Protein AF-A0A166QH39-F1 (afdb_monomer_lite)

Radius of gyration: 29.34 Å; chains: 1; bounding box: 67×54×63 Å

pLDDT: mean 78.43, std 15.77, range [35.22, 94.88]

Sequence (196 aa):
NTEDMYAAPDSFICRDHAKLHIANFSSSNITIRPGQILGTARNPRAWLDRKERYTEEEQQRMEAQAAMIRKIADIRDPKTLTVQSEAKEVFGDTPSWFLEEDALAEPPVEGGPKAAEVEEDYVDSANILKELDINPELPPEKRKQIEQAILKNQLAFGLDGRLGHLDARVQIPMKPGAKEVSLPPFPTSPAKREVM

Organism: NCBI:txid1759441

Foldseek 3Di:
DVQFDKAWDDDDADPVRNDTDMDGPHPDDDDDDPPDDRDDDDDCVVPPDDPVVDDPVVVVVVVVVVVVVVVVVVCVPVVHDPPPPPPPPDPDPDDPVVPPDPPPDDDPDPDDDPPPDDPPPAAALVCVVVPDDDDPPDDPVVVVVVVVVCNVVVVVDCYPVDDDDDPDDDDDDDDPPDDDDDDDDDDDDPVRVVVD

Secondary structure (DSSP, 8-state):
--S--EE--S---BTTB-----EE-SSS---PPTT--------HHHHS--GGGS-HHHHHHHHHHHHHHHHHHHHT-TTT--------S--SS--GGG----TTPPPPP-PPPTT-PPPP----GGGHHHHS---TTS-HHHHHHHHHHHHHTGGGS--TTPPP----PPP-PPPTT------PPPP--HHHHHH-

Structure (mmCIF, N/CA/C/O backbone):
data_AF-A0A166QH39-F1
#
_entry.id   AF-A0A166QH39-F1
#
loop_
_atom_site.group_PDB
_atom_site.id
_atom_site.type_symbol
_atom_site.label_atom_id
_atom_site.label_alt_id
_atom_site.label_comp_id
_atom_site.label_asym_id
_atom_site.label_entity_id
_atom_site.label_seq_id
_atom_site.pdbx_PDB_ins_code
_atom_site.Cartn_x
_atom_site.Cartn_y
_atom_site.Cartn_z
_atom_site.occupancy
_atom_site.B_iso_or_equiv
_atom_site.auth_seq_id
_atom_site.auth_comp_id
_atom_site.auth_asym_id
_atom_site.auth_atom_id
_atom_site.pdbx_PDB_model_num
ATOM 1 N N . ASN A 1 1 ? 2.347 30.820 10.602 1.00 49.62 1 ASN A N 1
ATOM 2 C CA . ASN A 1 1 ? 1.807 29.515 11.023 1.00 49.62 1 ASN A CA 1
ATOM 3 C C . ASN A 1 1 ? 2.414 28.435 10.166 1.00 49.62 1 ASN A C 1
ATOM 5 O O . ASN A 1 1 ? 1.990 28.267 9.035 1.00 49.62 1 ASN A O 1
ATOM 9 N N . THR A 1 2 ? 3.447 27.778 10.675 1.00 55.25 2 THR A N 1
ATOM 10 C CA . THR A 1 2 ? 4.141 26.664 10.011 1.00 55.25 2 THR A CA 1
ATOM 11 C C . THR A 1 2 ? 3.537 25.301 10.359 1.00 55.25 2 THR A C 1
ATOM 13 O O . THR A 1 2 ? 3.952 24.308 9.781 1.00 55.25 2 THR A O 1
ATOM 16 N N . GLU A 1 3 ? 2.556 25.250 11.268 1.00 57.69 3 GLU A N 1
ATOM 17 C CA . GLU A 1 3 ? 2.011 23.987 11.793 1.00 57.69 3 GLU A CA 1
ATOM 18 C C . GLU A 1 3 ? 0.666 23.566 11.178 1.00 57.69 3 GLU A C 1
ATOM 20 O O . GLU A 1 3 ? 0.342 22.384 11.168 1.00 57.69 3 GLU A O 1
ATOM 25 N N . ASP A 1 4 ? -0.078 24.492 10.564 1.00 62.59 4 ASP A N 1
ATOM 26 C CA . ASP A 1 4 ? -1.326 24.198 9.843 1.00 62.59 4 ASP A CA 1
ATOM 27 C C . ASP A 1 4 ? -1.057 24.078 8.339 1.00 62.59 4 ASP A C 1
ATOM 29 O O . ASP A 1 4 ? -1.494 24.907 7.534 1.00 62.59 4 ASP A O 1
ATOM 33 N N . MET A 1 5 ? -0.267 23.078 7.949 1.00 80.31 5 MET A N 1
ATOM 34 C CA . MET A 1 5 ? 0.092 22.878 6.548 1.00 80.31 5 MET A CA 1
ATOM 35 C C . MET A 1 5 ? -0.859 21.877 5.892 1.00 80.31 5 MET A C 1
ATOM 37 O O . MET A 1 5 ? -0.838 20.686 6.175 1.00 80.31 5 MET A O 1
ATOM 41 N N . TYR A 1 6 ? -1.679 22.354 4.965 1.00 84.19 6 TYR A N 1
ATOM 42 C CA . TYR A 1 6 ? -2.414 21.506 4.032 1.00 84.19 6 TYR A CA 1
ATOM 43 C C . TYR A 1 6 ? -2.237 22.055 2.627 1.00 84.19 6 TYR A C 1
ATOM 45 O O . TYR A 1 6 ? -2.145 23.267 2.425 1.00 84.19 6 TYR A O 1
ATOM 53 N N . ALA A 1 7 ? -2.181 21.162 1.647 1.00 84.25 7 ALA A N 1
ATOM 54 C CA . ALA A 1 7 ? -2.065 21.558 0.254 1.00 84.25 7 ALA A CA 1
ATOM 55 C C . ALA A 1 7 ? -2.893 20.641 -0.637 1.00 84.25 7 ALA A C 1
ATOM 57 O O . ALA A 1 7 ? -3.090 19.457 -0.355 1.00 84.25 7 ALA A O 1
ATOM 58 N N . ALA A 1 8 ? -3.376 21.206 -1.736 1.00 85.50 8 ALA A N 1
ATOM 59 C CA . ALA A 1 8 ? -3.922 20.417 -2.821 1.00 85.50 8 ALA A CA 1
ATOM 60 C C . ALA A 1 8 ? -2.778 20.030 -3.773 1.00 85.50 8 ALA A C 1
ATOM 62 O O . ALA A 1 8 ? -2.014 20.915 -4.169 1.00 85.50 8 ALA A O 1
ATOM 63 N N . PRO A 1 9 ? -2.637 18.748 -4.150 1.00 83.00 9 PRO A N 1
ATOM 64 C CA . PRO A 1 9 ? -1.730 18.363 -5.220 1.00 83.00 9 PRO A CA 1
ATOM 65 C C . PRO A 1 9 ? -2.234 18.900 -6.567 1.00 83.00 9 PRO A C 1
ATOM 67 O O . PRO A 1 9 ? -3.429 19.177 -6.732 1.00 83.00 9 PRO A O 1
ATOM 70 N N . ASP A 1 10 ? -1.339 18.981 -7.552 1.00 85.19 10 ASP A N 1
ATOM 71 C CA . ASP A 1 10 ? -1.700 19.350 -8.922 1.00 85.19 10 ASP A CA 1
ATOM 72 C C . ASP A 1 10 ? -2.784 18.404 -9.456 1.00 85.19 10 ASP A C 1
ATOM 74 O O . ASP A 1 10 ? -2.572 17.204 -9.636 1.00 85.19 10 ASP A O 1
ATOM 78 N N . SER A 1 11 ? -3.979 18.955 -9.671 1.00 85.31 11 SER A N 1
ATOM 79 C CA . SER A 1 11 ? -5.189 18.190 -9.973 1.00 85.31 11 SER A CA 1
ATOM 80 C C . SER A 1 11 ? -5.886 18.738 -11.214 1.00 85.31 11 SER A C 1
ATOM 82 O O . SER A 1 11 ? -6.087 19.947 -11.353 1.00 85.31 11 SER A O 1
ATOM 84 N N . PHE A 1 12 ? -6.327 17.844 -12.101 1.00 86.38 12 PHE A N 1
ATOM 85 C CA . PHE A 1 12 ? -7.214 18.206 -13.205 1.00 86.38 12 PHE A CA 1
ATOM 86 C C . PHE A 1 12 ? -8.665 18.177 -12.736 1.00 86.38 12 PHE A C 1
ATOM 88 O O . PHE A 1 12 ? -9.208 17.120 -12.427 1.00 86.38 12 PHE A O 1
ATOM 95 N N . ILE A 1 13 ? -9.306 19.342 -12.728 1.00 86.12 13 ILE A N 1
ATOM 96 C CA . ILE A 1 13 ? -10.723 19.474 -12.391 1.00 86.12 13 ILE A CA 1
ATOM 97 C C . ILE A 1 13 ? -11.511 19.613 -13.692 1.00 86.12 13 ILE A C 1
ATOM 99 O O . ILE A 1 13 ? -11.229 20.488 -14.514 1.00 86.12 13 ILE A O 1
ATOM 103 N N . CYS A 1 14 ? -12.511 18.757 -13.884 1.00 85.69 14 CYS A N 1
ATOM 104 C CA . CYS A 1 14 ? -13.433 18.834 -15.014 1.00 85.69 14 CYS A CA 1
ATOM 105 C C . CYS A 1 14 ? -14.880 18.899 -14.518 1.00 85.69 14 CYS A C 1
ATOM 107 O O . CYS A 1 14 ? -15.154 18.629 -13.351 1.00 85.69 14 CYS A O 1
ATOM 109 N N . ARG A 1 15 ? -15.816 19.267 -15.401 1.00 86.50 15 ARG A N 1
ATOM 110 C CA . ARG A 1 15 ? -17.234 19.427 -15.037 1.00 86.50 15 ARG A CA 1
ATOM 111 C C . ARG A 1 15 ? -17.836 18.148 -14.449 1.00 86.50 15 ARG A C 1
ATOM 113 O O . ARG A 1 15 ? -18.618 18.233 -13.510 1.00 86.50 15 ARG A O 1
ATOM 120 N N . ASP A 1 16 ? -17.424 16.996 -14.966 1.00 89.56 16 ASP A N 1
ATOM 121 C CA . ASP A 1 16 ? -17.927 15.689 -14.536 1.00 89.56 16 ASP A CA 1
ATOM 122 C C . ASP A 1 16 ? -17.251 15.200 -13.241 1.00 89.56 16 ASP A C 1
ATOM 124 O O . ASP A 1 16 ? -17.810 14.385 -12.512 1.00 89.56 16 ASP A O 1
ATOM 128 N N . HIS A 1 17 ? -16.073 15.745 -12.909 1.00 82.94 17 HIS A N 1
ATOM 129 C CA . HIS A 1 17 ? -15.298 15.418 -11.709 1.00 82.94 17 HIS A CA 1
ATOM 130 C C . HIS A 1 17 ? -14.829 16.698 -11.006 1.00 82.94 17 HIS A C 1
ATOM 132 O O . HIS A 1 17 ? -13.639 17.012 -10.946 1.00 82.94 17 HIS A O 1
ATOM 138 N N . ALA A 1 18 ? -15.789 17.450 -10.464 1.00 85.38 18 ALA A N 1
ATOM 139 C CA . ALA A 1 18 ? -15.558 18.701 -9.741 1.00 85.38 18 ALA A CA 1
ATOM 140 C C . ALA A 1 18 ? -15.134 18.468 -8.276 1.00 85.38 18 ALA A C 1
ATOM 142 O O . ALA A 1 18 ? -15.706 19.043 -7.350 1.00 85.38 18 ALA A O 1
ATOM 143 N N . LYS A 1 19 ? -14.164 17.576 -8.052 1.00 87.25 19 LYS A N 1
ATOM 144 C CA . LYS A 1 19 ? -13.623 17.262 -6.722 1.00 87.25 19 LYS A CA 1
ATOM 145 C C . LYS A 1 19 ? -12.155 17.673 -6.664 1.00 87.25 19 LYS A C 1
ATOM 147 O O . LYS A 1 19 ? -11.410 17.417 -7.603 1.00 87.25 19 LYS A O 1
ATOM 152 N N . LEU A 1 20 ? -11.753 18.297 -5.560 1.00 86.62 20 LEU A N 1
ATOM 153 C CA . LEU A 1 20 ? -10.365 18.655 -5.280 1.00 86.62 20 LEU A CA 1
ATOM 154 C C . LEU A 1 20 ? -9.884 17.836 -4.086 1.00 86.62 20 LEU A C 1
ATOM 156 O O . LEU A 1 20 ? -10.502 17.869 -3.023 1.00 86.62 20 LEU A O 1
ATOM 160 N N . HIS A 1 21 ? -8.796 17.100 -4.276 1.00 87.75 21 HIS A N 1
ATOM 161 C CA . HIS A 1 21 ? -8.140 16.387 -3.189 1.00 87.75 21 HIS A CA 1
ATOM 162 C C . HIS A 1 21 ? -7.295 17.364 -2.380 1.00 87.75 21 HIS A C 1
ATOM 164 O O . HIS A 1 21 ? -6.659 18.254 -2.939 1.00 87.75 21 HIS A O 1
ATOM 170 N N . ILE A 1 22 ? -7.302 17.204 -1.061 1.00 88.38 22 ILE A N 1
ATOM 171 C CA . ILE A 1 22 ? -6.542 18.050 -0.146 1.00 88.38 22 ILE A CA 1
ATOM 172 C C . ILE A 1 22 ? -5.812 17.119 0.803 1.00 88.38 22 ILE A C 1
ATOM 174 O O . ILE A 1 22 ? -6.439 16.307 1.484 1.00 88.38 22 ILE A O 1
ATOM 178 N N . ALA A 1 23 ? -4.490 17.221 0.805 1.00 88.19 23 ALA A N 1
ATOM 179 C CA . ALA A 1 23 ? -3.647 16.518 1.748 1.00 88.19 23 ALA A CA 1
ATOM 180 C C . ALA A 1 23 ? -3.484 17.393 2.989 1.00 88.19 23 ALA A C 1
ATOM 182 O O . ALA A 1 23 ? -3.060 18.548 2.895 1.00 88.19 23 ALA A O 1
ATOM 183 N N . ASN A 1 24 ? -3.852 16.838 4.140 1.00 88.81 24 ASN A N 1
ATOM 184 C CA . ASN A 1 24 ? -3.553 17.435 5.428 1.00 88.81 24 ASN A CA 1
ATOM 185 C C . ASN A 1 24 ? -2.172 16.949 5.881 1.00 88.81 24 ASN A C 1
ATOM 187 O O . ASN A 1 24 ? -1.994 15.747 6.070 1.00 88.81 24 ASN A O 1
ATOM 191 N N . PHE A 1 25 ? -1.214 17.863 6.020 1.00 86.12 25 PHE A N 1
ATOM 192 C CA . PHE A 1 25 ? 0.131 17.568 6.521 1.00 86.12 25 PHE A CA 1
ATOM 193 C C . PHE A 1 25 ? 0.315 18.001 7.980 1.00 86.12 25 PHE A C 1
ATOM 195 O O . PHE A 1 25 ? 1.410 17.837 8.515 1.00 86.12 25 PHE A O 1
ATOM 202 N N . SER A 1 26 ? -0.714 18.559 8.625 1.00 84.56 26 SER A N 1
ATOM 203 C CA . SER A 1 26 ? -0.651 18.867 10.049 1.00 84.56 26 SER A CA 1
ATOM 204 C C . SER A 1 26 ? -0.927 17.627 10.900 1.00 84.56 26 SER A C 1
ATOM 206 O O . SER A 1 26 ? -1.515 16.637 10.458 1.00 84.56 26 SER A O 1
ATOM 208 N N . SER A 1 27 ? -0.524 17.704 12.166 1.00 82.94 27 SER A N 1
ATOM 209 C CA . SER A 1 27 ? -0.847 16.722 13.206 1.00 82.94 27 SER A CA 1
ATOM 210 C C . SER A 1 27 ? -2.279 16.861 13.747 1.00 82.94 27 SER A C 1
ATOM 212 O O . SER A 1 27 ? -2.702 16.071 14.589 1.00 82.94 27 SER A O 1
ATOM 214 N N . SER A 1 28 ? -3.033 17.863 13.286 1.00 84.25 28 SER A N 1
ATOM 215 C CA . SER A 1 28 ? -4.343 18.257 13.805 1.00 84.25 28 SER A CA 1
ATOM 216 C C . SER A 1 28 ? -5.433 18.177 12.729 1.00 84.25 28 SER A C 1
ATOM 218 O O . SER A 1 28 ? -5.171 18.173 11.528 1.00 84.25 28 SER A O 1
ATOM 220 N N . ASN A 1 29 ? -6.702 18.122 13.141 1.00 84.81 29 ASN A N 1
ATOM 221 C CA . ASN A 1 29 ? -7.815 18.156 12.191 1.00 84.81 29 ASN A CA 1
ATOM 222 C C . ASN A 1 29 ? -8.008 19.570 11.630 1.00 84.81 29 ASN A C 1
ATOM 224 O O . ASN A 1 29 ? -8.247 20.516 12.382 1.00 84.81 29 ASN A O 1
ATOM 228 N N . ILE A 1 30 ? -7.999 19.702 10.303 1.00 84.38 30 ILE A N 1
ATOM 229 C CA . ILE A 1 30 ? -8.199 20.984 9.620 1.00 84.38 30 ILE A CA 1
ATOM 230 C C . ILE A 1 30 ? -9.638 21.105 9.123 1.00 84.38 30 ILE A C 1
ATOM 232 O O . ILE A 1 30 ? -10.152 20.239 8.418 1.00 84.38 30 ILE A O 1
ATOM 236 N N . THR A 1 31 ? -10.291 22.216 9.472 1.00 87.69 31 THR A N 1
ATOM 237 C CA . THR A 1 31 ? -11.650 22.536 9.013 1.00 87.69 31 THR A CA 1
ATOM 238 C C . THR A 1 31 ? -11.601 23.588 7.913 1.00 87.69 31 THR A C 1
ATOM 240 O O . THR A 1 31 ? -11.250 24.740 8.166 1.00 87.69 31 THR A O 1
ATOM 243 N N . ILE A 1 32 ? -12.006 23.209 6.701 1.00 86.88 32 ILE A N 1
ATOM 244 C CA . ILE A 1 32 ? -12.085 24.118 5.552 1.00 86.88 32 ILE A CA 1
ATOM 245 C C . ILE A 1 32 ? -13.466 24.763 5.512 1.00 86.88 32 ILE A C 1
ATOM 247 O O . ILE A 1 32 ? -14.487 24.072 5.487 1.00 86.88 32 ILE A O 1
ATOM 251 N N . ARG A 1 33 ? -13.509 26.096 5.496 1.00 90.00 33 ARG A N 1
ATOM 252 C CA . ARG A 1 33 ? -14.770 26.848 5.505 1.00 90.00 33 ARG A CA 1
ATOM 253 C C . ARG A 1 33 ? -15.283 27.118 4.085 1.00 90.00 33 ARG A C 1
ATOM 255 O O . ARG A 1 33 ? -14.479 27.335 3.176 1.00 90.00 33 ARG A O 1
ATOM 262 N N . PRO A 1 34 ? -16.612 27.183 3.875 1.00 90.44 34 PRO A N 1
ATOM 263 C CA . PRO A 1 34 ? -17.173 27.658 2.613 1.00 90.44 34 PRO A CA 1
ATOM 264 C C . PRO A 1 34 ? -16.632 29.048 2.249 1.00 90.44 34 PRO A C 1
ATOM 266 O O . PRO A 1 34 ? -16.618 29.949 3.084 1.00 90.44 34 PRO A O 1
ATOM 269 N N . GLY A 1 35 ? -16.178 29.214 1.004 1.00 88.25 35 GLY A N 1
ATOM 270 C CA . GLY A 1 35 ? -15.588 30.465 0.504 1.00 88.25 35 GLY A CA 1
ATOM 271 C C . GLY A 1 35 ? -14.085 30.625 0.759 1.00 88.25 35 GLY A C 1
ATOM 272 O O . GLY A 1 35 ? -13.491 31.588 0.279 1.00 88.25 35 GLY A O 1
ATOM 273 N N . GLN A 1 36 ? -13.448 29.689 1.467 1.00 86.62 36 GLN A N 1
ATOM 274 C CA . GLN A 1 36 ? -12.002 29.697 1.661 1.00 86.62 36 GLN A CA 1
ATOM 275 C C . GLN A 1 36 ? -11.271 29.388 0.348 1.00 86.62 36 GLN A C 1
ATOM 277 O O . GLN A 1 36 ? -11.555 28.397 -0.325 1.00 86.62 36 GLN A O 1
ATOM 282 N N . ILE A 1 37 ? -10.310 30.239 -0.010 1.00 86.44 37 ILE A N 1
ATOM 283 C CA . ILE A 1 37 ? -9.484 30.053 -1.205 1.00 86.44 37 ILE A CA 1
ATOM 284 C C . ILE A 1 37 ? -8.421 28.996 -0.894 1.00 86.44 37 ILE A C 1
ATOM 286 O O . ILE A 1 37 ? -7.598 29.185 -0.004 1.00 86.44 37 ILE A O 1
ATOM 290 N N . LEU A 1 38 ? -8.452 27.884 -1.630 1.00 85.31 38 LEU A N 1
ATOM 291 C CA . LEU A 1 38 ? -7.531 26.752 -1.453 1.00 85.31 38 LEU A CA 1
ATOM 292 C C . LEU A 1 38 ? -6.350 26.766 -2.427 1.00 85.31 38 LEU A C 1
ATOM 294 O O . LEU A 1 38 ? -5.370 26.060 -2.225 1.00 85.31 38 LEU A O 1
ATOM 298 N N . GLY A 1 39 ? -6.444 27.550 -3.499 1.00 83.44 39 GLY A N 1
ATOM 299 C CA . GLY A 1 39 ? -5.425 27.616 -4.534 1.00 83.44 39 GLY A CA 1
ATOM 300 C C . GLY A 1 39 ? -5.902 28.386 -5.757 1.00 83.44 39 GLY A C 1
ATOM 301 O O . GLY A 1 39 ? -7.010 28.927 -5.784 1.00 83.44 39 GLY A O 1
ATOM 302 N N . THR A 1 40 ? -5.054 28.423 -6.783 1.00 86.75 40 THR A N 1
ATOM 303 C CA . THR A 1 40 ? -5.362 29.061 -8.067 1.00 86.75 40 THR A CA 1
ATOM 304 C C . THR A 1 40 ? -5.437 28.006 -9.162 1.00 86.75 40 THR A C 1
ATOM 306 O O . THR A 1 40 ? -4.497 27.247 -9.376 1.00 86.75 40 THR A O 1
ATOM 309 N N . ALA A 1 41 ? -6.567 27.946 -9.865 1.00 86.00 41 ALA A N 1
ATOM 310 C CA . ALA A 1 41 ? -6.711 27.079 -11.026 1.00 86.00 41 ALA A CA 1
ATOM 311 C C . ALA A 1 41 ? -6.176 27.788 -12.276 1.00 86.00 41 ALA A C 1
ATOM 313 O O . ALA A 1 41 ? -6.416 28.980 -12.480 1.00 86.00 41 ALA A O 1
ATOM 314 N N . ARG A 1 42 ? -5.480 27.046 -13.140 1.00 88.12 42 ARG A N 1
ATOM 315 C CA . ARG A 1 42 ? -5.012 27.539 -14.442 1.00 88.12 42 ARG A CA 1
ATOM 316 C C . ARG A 1 42 ? -5.676 26.755 -15.558 1.00 88.12 42 ARG A C 1
ATOM 318 O O . ARG A 1 42 ? -5.972 25.574 -15.407 1.00 88.12 42 ARG A O 1
ATOM 325 N N . ASN A 1 43 ? -5.895 27.406 -16.698 1.00 86.31 43 ASN A N 1
ATOM 326 C CA . ASN A 1 43 ? -6.385 26.714 -17.881 1.00 86.31 43 ASN A CA 1
ATOM 327 C C . ASN A 1 43 ? -5.266 25.806 -18.422 1.00 86.31 43 ASN A C 1
ATOM 329 O O . ASN A 1 43 ? -4.277 26.332 -18.939 1.00 86.31 43 ASN A O 1
ATOM 333 N N . PRO A 1 44 ? -5.410 24.469 -18.372 1.00 84.19 44 PRO A N 1
ATOM 334 C CA . PRO A 1 44 ? -4.345 23.560 -18.785 1.00 84.19 44 PRO A CA 1
ATOM 335 C C . PRO A 1 44 ? -4.011 23.707 -20.270 1.00 84.19 44 PRO A C 1
ATOM 337 O O . PRO A 1 44 ? -2.882 23.457 -20.672 1.00 84.19 44 PRO A O 1
ATOM 340 N N . ARG A 1 45 ? -4.959 24.178 -21.094 1.00 82.19 45 ARG A N 1
ATOM 341 C CA . ARG A 1 45 ? -4.738 24.398 -22.529 1.00 82.19 45 ARG A CA 1
ATOM 342 C C . ARG A 1 45 ? -3.788 25.553 -22.827 1.00 82.19 45 ARG A C 1
ATOM 344 O O . ARG A 1 45 ? -3.172 25.537 -23.883 1.00 82.19 45 ARG A O 1
ATOM 351 N N . ALA A 1 46 ? -3.718 26.534 -21.933 1.00 84.44 46 ALA A N 1
ATOM 352 C CA . ALA A 1 46 ? -2.839 27.691 -22.062 1.00 84.44 46 ALA A CA 1
ATOM 353 C C . ALA A 1 46 ? -1.581 27.570 -21.188 1.00 84.44 46 ALA A C 1
ATOM 355 O O . ALA A 1 46 ? -0.579 28.218 -21.472 1.00 84.44 46 ALA A O 1
ATOM 356 N N . TRP A 1 47 ? -1.655 26.782 -20.111 1.00 84.06 47 TRP A N 1
ATOM 357 C CA . TRP A 1 47 ? -0.593 26.674 -19.117 1.00 84.06 47 TRP A CA 1
ATOM 358 C C . TRP A 1 47 ? 0.399 25.542 -19.390 1.00 84.06 47 TRP A C 1
ATOM 360 O O . TRP A 1 47 ? 1.590 25.744 -19.188 1.00 84.06 47 TRP A O 1
ATOM 370 N N . LEU A 1 48 ? -0.071 24.372 -19.836 1.00 85.38 48 LEU A N 1
ATOM 371 C CA . LEU A 1 48 ? 0.805 23.234 -20.115 1.00 85.38 48 LEU A CA 1
ATOM 372 C C . LEU A 1 48 ? 1.474 23.371 -21.480 1.00 85.38 48 LEU A C 1
ATOM 374 O O . LEU A 1 48 ? 0.894 23.914 -22.426 1.00 85.38 48 LEU A O 1
ATOM 378 N N . ASP A 1 49 ? 2.680 22.823 -21.571 1.00 83.44 49 ASP A N 1
ATOM 379 C CA . ASP A 1 49 ? 3.465 22.833 -22.793 1.00 83.44 49 ASP A CA 1
ATOM 380 C C . ASP A 1 49 ? 2.806 22.004 -23.897 1.00 83.44 49 ASP A C 1
ATOM 382 O O . ASP A 1 49 ? 2.218 20.941 -23.672 1.00 83.44 49 ASP A O 1
ATOM 386 N N . ARG A 1 50 ? 2.898 22.521 -25.122 1.00 81.94 50 ARG A N 1
ATOM 387 C CA . ARG A 1 50 ? 2.358 21.903 -26.331 1.00 81.94 50 ARG A CA 1
ATOM 388 C C . ARG A 1 50 ? 3.416 21.893 -27.410 1.00 81.94 50 ARG A C 1
ATOM 390 O O . ARG A 1 50 ? 4.162 22.859 -27.534 1.00 81.94 50 ARG A O 1
ATOM 397 N N . LYS A 1 51 ? 3.426 20.845 -28.232 1.00 79.81 51 LYS A N 1
ATOM 398 C CA . LYS A 1 51 ? 4.387 20.710 -29.335 1.00 79.81 51 LYS A CA 1
ATOM 399 C C . LYS A 1 51 ? 4.323 21.906 -30.281 1.00 79.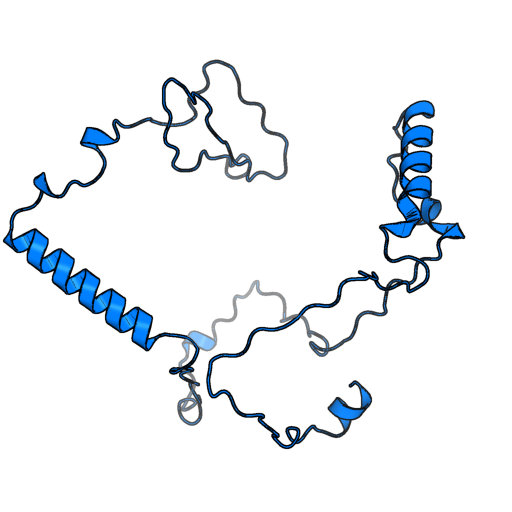81 51 LYS A C 1
ATOM 401 O O . LYS A 1 51 ? 5.357 22.439 -30.656 1.00 79.81 51 LYS A O 1
ATOM 406 N N . GLU A 1 52 ? 3.115 22.396 -30.553 1.00 83.56 52 GLU A N 1
ATOM 407 C CA . GLU A 1 52 ? 2.879 23.546 -31.438 1.00 83.56 52 GLU A CA 1
ATOM 408 C C . GLU A 1 52 ? 3.500 24.867 -30.944 1.00 83.56 52 GLU A C 1
ATOM 410 O O . GLU A 1 52 ? 3.573 25.824 -31.709 1.00 83.56 52 GLU A O 1
ATOM 415 N N . ARG A 1 53 ? 3.921 24.950 -29.674 1.00 82.88 53 ARG A N 1
ATOM 416 C CA . ARG A 1 53 ? 4.525 26.158 -29.091 1.00 82.88 53 ARG A CA 1
ATOM 417 C C . ARG A 1 53 ? 6.020 26.287 -29.393 1.00 82.88 53 ARG A C 1
ATOM 419 O O . ARG A 1 53 ? 6.574 27.364 -29.198 1.00 82.88 53 ARG A O 1
ATOM 426 N N . TYR A 1 54 ? 6.652 25.207 -29.839 1.00 85.44 54 TYR A N 1
ATOM 427 C CA . TYR A 1 54 ? 8.091 25.131 -30.055 1.00 85.44 54 TYR A CA 1
ATOM 428 C C . TYR A 1 54 ? 8.415 25.080 -31.539 1.00 85.44 54 TYR A C 1
ATOM 430 O O . TYR A 1 54 ? 7.707 24.437 -32.319 1.00 85.44 54 TYR A O 1
ATOM 438 N N . THR A 1 55 ? 9.515 25.724 -31.908 1.00 91.00 55 THR A N 1
ATOM 439 C CA . THR A 1 55 ? 10.084 25.643 -33.257 1.00 91.00 55 THR A CA 1
ATOM 440 C C . THR A 1 55 ? 10.617 24.237 -33.546 1.00 91.00 55 THR A C 1
ATOM 442 O O . THR A 1 55 ? 10.923 23.477 -32.627 1.00 91.00 55 THR A O 1
ATOM 445 N N . GLU A 1 56 ? 10.760 23.875 -34.824 1.00 88.50 56 GLU A N 1
ATOM 446 C CA . GLU A 1 56 ? 11.291 22.556 -35.209 1.00 88.50 56 GLU A CA 1
ATOM 447 C C . GLU A 1 56 ? 12.698 22.307 -34.638 1.00 88.50 56 GLU A C 1
ATOM 449 O O . GLU A 1 56 ? 13.006 21.196 -34.208 1.00 88.50 56 GLU A O 1
ATOM 454 N N . GLU A 1 57 ? 13.533 23.346 -34.544 1.00 91.19 57 GLU A N 1
ATOM 455 C CA . GLU A 1 57 ? 14.866 23.255 -33.937 1.00 91.19 57 GLU A CA 1
ATOM 456 C C . GLU A 1 57 ? 14.806 22.966 -32.430 1.00 91.19 57 GLU A C 1
ATOM 458 O O . GLU A 1 57 ? 15.561 22.138 -31.913 1.00 91.19 57 GLU A O 1
ATOM 463 N N . GLU A 1 58 ? 13.897 23.618 -31.703 1.00 88.44 58 GLU A N 1
ATOM 464 C CA . GLU A 1 58 ? 13.683 23.366 -30.275 1.00 88.44 58 GLU A CA 1
ATOM 465 C C . GLU A 1 58 ? 13.118 21.967 -30.036 1.00 88.44 58 GLU A C 1
ATOM 467 O O . GLU A 1 58 ? 13.542 21.286 -29.101 1.00 88.44 58 GLU A O 1
ATOM 472 N N . GLN A 1 59 ? 12.216 21.503 -30.904 1.00 86.88 59 GLN A N 1
ATOM 473 C CA . GLN A 1 59 ? 11.689 20.142 -30.848 1.00 86.88 59 GLN A CA 1
ATOM 474 C C . GLN A 1 59 ? 12.797 19.104 -31.036 1.00 86.88 59 GLN A C 1
ATOM 476 O O . GLN A 1 59 ? 12.909 18.187 -30.222 1.00 86.88 59 GLN A O 1
ATOM 481 N N . GLN A 1 60 ? 13.676 19.292 -32.024 1.00 90.94 60 GLN A N 1
ATOM 482 C CA . GLN A 1 60 ? 14.828 18.410 -32.237 1.00 90.94 60 GLN A CA 1
ATOM 483 C C . GLN A 1 60 ? 15.784 18.406 -31.036 1.00 90.94 60 GLN A C 1
ATOM 485 O O . GLN A 1 60 ? 16.278 17.348 -30.640 1.00 90.94 60 GLN A O 1
ATOM 490 N N . ARG A 1 61 ? 16.020 19.565 -30.403 1.00 91.00 61 ARG A N 1
ATOM 491 C CA . ARG A 1 61 ? 16.835 19.652 -29.177 1.00 91.00 61 ARG A CA 1
ATOM 492 C C . ARG A 1 61 ? 16.192 18.917 -28.003 1.00 91.00 61 ARG A C 1
ATOM 494 O O . ARG A 1 61 ? 16.883 18.163 -27.318 1.00 91.00 61 ARG A O 1
ATOM 501 N N . MET A 1 62 ? 14.888 19.098 -27.790 1.00 88.69 62 MET A N 1
ATOM 502 C CA . MET A 1 62 ? 14.143 18.395 -26.741 1.00 88.69 62 MET A CA 1
ATOM 503 C C . MET A 1 62 ? 14.166 16.881 -26.960 1.00 88.69 62 MET A C 1
ATOM 505 O O . MET A 1 62 ? 14.380 16.126 -26.012 1.00 88.69 62 MET A O 1
ATOM 509 N N . GLU A 1 63 ? 14.000 16.423 -28.201 1.00 91.56 63 GLU A N 1
ATOM 510 C CA . GLU A 1 63 ? 14.069 15.001 -28.545 1.00 91.56 63 GLU A CA 1
ATOM 511 C C . GLU A 1 63 ? 15.472 14.425 -28.343 1.00 91.56 63 GLU A C 1
ATOM 513 O O . GLU A 1 63 ? 15.608 13.354 -27.745 1.00 91.56 63 GLU A O 1
ATOM 518 N N . ALA A 1 64 ? 16.520 15.143 -28.754 1.00 92.31 64 ALA A N 1
ATOM 519 C CA . ALA A 1 64 ? 17.903 14.736 -28.526 1.00 92.31 64 ALA A CA 1
ATOM 520 C C . ALA A 1 64 ? 18.226 14.633 -27.025 1.00 92.31 64 ALA A C 1
ATOM 522 O O . ALA A 1 64 ? 18.821 13.647 -26.580 1.00 92.31 64 ALA A O 1
ATOM 523 N N . GLN A 1 65 ? 17.779 15.605 -26.225 1.00 91.81 65 GLN A N 1
ATOM 524 C CA . GLN A 1 65 ? 17.957 15.590 -24.775 1.00 91.81 65 GLN A CA 1
ATOM 525 C C . GLN A 1 65 ? 17.161 14.453 -24.120 1.00 91.81 65 GLN A C 1
ATOM 527 O O . GLN A 1 65 ? 17.698 13.723 -23.286 1.00 91.81 65 GLN A O 1
ATOM 532 N N . ALA A 1 66 ? 15.911 14.237 -24.532 1.00 92.19 66 ALA A N 1
ATOM 533 C CA . ALA A 1 66 ? 15.099 13.126 -24.046 1.00 92.19 66 ALA A CA 1
ATOM 534 C C . ALA A 1 66 ? 15.715 11.765 -24.412 1.00 92.19 66 ALA A C 1
ATOM 536 O O . ALA A 1 66 ? 15.678 10.837 -23.603 1.00 92.19 66 ALA A O 1
ATOM 537 N N . ALA A 1 67 ? 16.306 11.634 -25.602 1.00 92.00 67 ALA A N 1
ATOM 538 C CA . ALA A 1 67 ? 17.023 10.432 -26.020 1.00 92.00 67 ALA A CA 1
ATOM 539 C C . ALA A 1 67 ? 18.297 10.208 -25.188 1.00 92.00 67 ALA A C 1
ATOM 541 O O . ALA A 1 67 ? 18.586 9.074 -24.806 1.00 92.00 67 ALA A O 1
ATOM 542 N N . MET A 1 68 ? 19.030 11.274 -24.856 1.00 92.88 68 MET A N 1
ATOM 543 C CA . MET A 1 68 ? 20.182 11.205 -23.953 1.00 92.88 68 MET A CA 1
ATOM 544 C C . MET A 1 68 ? 19.770 10.762 -22.544 1.00 92.88 68 MET A C 1
ATOM 546 O O . MET A 1 68 ? 20.387 9.853 -21.995 1.00 92.88 68 MET A O 1
ATOM 550 N N . ILE A 1 69 ? 18.709 11.346 -21.975 1.00 90.12 69 ILE A N 1
ATOM 551 C CA . ILE A 1 69 ? 18.200 10.978 -20.644 1.00 90.12 69 ILE A CA 1
ATOM 552 C C . ILE A 1 69 ? 17.736 9.520 -20.623 1.00 90.12 69 ILE A C 1
ATOM 554 O O . ILE A 1 69 ? 18.069 8.805 -19.683 1.00 90.12 69 ILE A O 1
ATOM 558 N N . ARG A 1 70 ? 17.034 9.053 -21.666 1.00 88.56 70 ARG A N 1
ATOM 559 C CA . ARG A 1 70 ? 16.656 7.635 -21.793 1.00 88.56 70 ARG A CA 1
ATOM 560 C C . ARG A 1 70 ? 17.876 6.727 -21.792 1.00 88.56 70 ARG A C 1
ATOM 562 O O . ARG A 1 70 ? 17.926 5.809 -20.990 1.00 88.56 70 ARG A O 1
ATOM 569 N N . LYS A 1 71 ? 18.901 7.046 -22.589 1.00 88.81 71 LYS A N 1
ATOM 570 C CA . LYS A 1 71 ? 20.158 6.285 -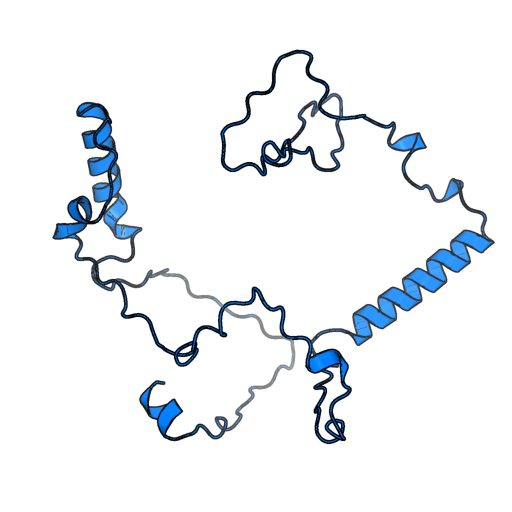22.578 1.00 88.81 71 LYS A CA 1
ATOM 571 C C . LYS A 1 71 ? 20.820 6.286 -21.200 1.00 88.81 71 LYS A C 1
ATOM 573 O O . LYS A 1 71 ? 21.305 5.250 -20.776 1.00 88.81 71 LYS A O 1
ATOM 578 N N . ILE A 1 72 ? 20.832 7.412 -20.483 1.00 85.94 72 ILE A N 1
ATOM 579 C CA . ILE A 1 72 ? 21.377 7.475 -19.117 1.00 85.94 72 ILE A CA 1
ATOM 580 C C . ILE A 1 72 ? 20.547 6.618 -18.153 1.00 85.94 72 ILE A C 1
ATOM 582 O O . ILE A 1 72 ? 21.125 5.947 -17.304 1.00 85.94 72 ILE A O 1
ATOM 586 N N . ALA A 1 73 ? 19.220 6.629 -18.272 1.00 84.06 73 ALA A N 1
ATOM 587 C CA . ALA A 1 73 ? 18.332 5.811 -17.452 1.00 84.06 73 ALA A CA 1
ATOM 588 C C . ALA A 1 73 ? 18.517 4.310 -17.731 1.00 84.06 73 ALA A C 1
ATOM 590 O O . ALA A 1 73 ? 18.620 3.541 -16.783 1.00 84.06 73 ALA A O 1
ATOM 591 N N . ASP A 1 74 ? 18.654 3.921 -19.001 1.00 81.44 74 ASP A N 1
ATOM 592 C CA . ASP A 1 74 ? 18.929 2.541 -19.418 1.00 81.44 74 ASP A CA 1
ATOM 593 C C . ASP A 1 74 ? 20.318 2.078 -18.950 1.00 81.44 74 ASP A C 1
ATOM 595 O O . ASP A 1 74 ? 20.490 0.953 -18.492 1.00 81.44 74 ASP A O 1
ATOM 599 N N . ILE A 1 75 ? 21.324 2.959 -19.004 1.00 75.94 75 ILE A N 1
ATOM 600 C CA . ILE A 1 75 ? 22.657 2.695 -18.443 1.00 75.94 75 ILE A CA 1
ATOM 601 C C . ILE A 1 75 ? 22.565 2.523 -16.916 1.00 75.94 75 ILE A C 1
ATOM 603 O O . ILE A 1 75 ? 23.227 1.655 -16.351 1.00 75.94 75 ILE A O 1
ATOM 607 N N . ARG A 1 76 ? 21.724 3.316 -16.242 1.00 63.22 76 ARG A N 1
ATOM 608 C CA . ARG A 1 76 ? 21.479 3.253 -14.791 1.00 63.22 76 ARG A CA 1
ATOM 609 C C . ARG A 1 76 ? 20.498 2.153 -14.367 1.00 63.22 76 ARG A C 1
ATOM 611 O O . ARG A 1 76 ? 20.131 2.127 -13.192 1.00 63.22 76 ARG A O 1
ATOM 618 N N . ASP A 1 77 ? 20.096 1.246 -15.261 1.00 56.75 77 ASP A N 1
ATOM 619 C CA . ASP A 1 77 ? 19.321 0.062 -14.885 1.00 56.75 77 ASP A CA 1
ATOM 620 C C . ASP A 1 77 ? 20.080 -0.684 -13.757 1.00 56.75 77 ASP A C 1
ATOM 622 O O . ASP A 1 77 ? 21.266 -1.012 -13.926 1.00 56.75 77 ASP A O 1
ATOM 626 N N . PRO A 1 78 ? 19.462 -0.929 -12.580 1.00 55.09 78 PRO A N 1
ATOM 627 C CA . PRO A 1 78 ? 20.120 -1.478 -11.385 1.00 55.09 78 PRO A CA 1
ATOM 628 C C . PRO A 1 78 ? 20.787 -2.849 -11.574 1.00 55.09 78 PRO A C 1
ATOM 630 O O . PRO A 1 78 ? 21.431 -3.349 -10.654 1.00 55.09 78 PRO A O 1
ATOM 633 N N . LYS A 1 79 ? 20.654 -3.471 -12.749 1.00 54.16 79 LYS A N 1
ATOM 634 C CA . LYS A 1 79 ? 21.310 -4.738 -13.090 1.00 54.16 79 LYS A CA 1
ATOM 635 C C . LYS A 1 79 ? 22.730 -4.598 -13.638 1.00 54.16 79 LYS A C 1
ATOM 637 O O . LYS A 1 79 ? 23.436 -5.602 -13.643 1.00 54.16 79 LYS A O 1
ATOM 642 N N . THR A 1 80 ? 23.160 -3.418 -14.093 1.00 53.09 80 THR A N 1
ATOM 643 C CA . THR A 1 80 ? 24.460 -3.270 -14.785 1.00 53.09 80 THR A CA 1
ATOM 644 C C . THR A 1 80 ? 25.443 -2.287 -14.160 1.00 53.09 80 THR A C 1
ATOM 646 O O . THR A 1 80 ? 26.634 -2.411 -14.427 1.00 53.09 80 THR A O 1
ATOM 649 N N . LEU A 1 81 ? 25.014 -1.351 -13.308 1.00 47.88 81 LEU A N 1
ATOM 650 C CA . LEU A 1 81 ? 25.913 -0.348 -12.721 1.00 47.88 81 LEU A CA 1
ATOM 651 C C . LEU A 1 81 ? 25.584 -0.057 -11.252 1.00 47.88 81 LEU A C 1
ATOM 653 O O . LEU A 1 81 ? 25.236 1.060 -10.875 1.00 47.88 81 LEU A O 1
ATOM 657 N N . THR A 1 82 ? 25.785 -1.045 -10.380 1.00 40.75 82 THR A N 1
ATOM 658 C CA . THR A 1 82 ? 26.254 -0.721 -9.029 1.00 40.75 82 THR A CA 1
ATOM 659 C C . THR A 1 82 ? 27.676 -0.188 -9.164 1.00 40.75 82 THR A C 1
ATOM 661 O O . THR A 1 82 ? 28.638 -0.955 -9.166 1.00 40.75 82 THR A O 1
ATOM 664 N N . VAL A 1 83 ? 27.822 1.131 -9.301 1.00 45.34 83 VAL A N 1
ATOM 665 C CA . VAL A 1 83 ? 29.072 1.790 -8.920 1.00 45.34 83 VAL A CA 1
ATOM 666 C C . VAL A 1 83 ? 29.183 1.594 -7.412 1.00 45.34 83 VAL A C 1
ATOM 668 O O . VAL A 1 83 ? 28.605 2.343 -6.629 1.00 45.34 83 VAL A O 1
ATOM 671 N N . GLN A 1 84 ? 29.866 0.530 -6.999 1.00 41.09 84 GLN A N 1
ATOM 672 C CA . GLN A 1 84 ? 30.456 0.494 -5.675 1.00 41.09 84 GLN A CA 1
ATOM 673 C C . GLN A 1 84 ? 31.583 1.521 -5.702 1.00 41.09 84 GLN A C 1
ATOM 675 O O . GLN A 1 84 ? 32.624 1.303 -6.317 1.00 41.09 84 GLN A O 1
ATOM 680 N N . SER A 1 85 ? 31.361 2.675 -5.083 1.00 40.56 85 SER A N 1
ATOM 681 C CA . SER A 1 85 ? 32.471 3.515 -4.662 1.00 40.56 85 SER A CA 1
ATOM 682 C C . SER A 1 85 ? 33.200 2.762 -3.548 1.00 40.56 85 SER A C 1
ATOM 684 O O . SER A 1 85 ? 32.834 2.868 -2.378 1.00 40.56 85 SER A O 1
ATOM 686 N N . GLU A 1 86 ? 34.204 1.961 -3.899 1.00 41.34 86 GLU A N 1
ATOM 687 C CA . GLU A 1 86 ? 35.225 1.576 -2.931 1.00 41.34 86 GLU A CA 1
ATOM 688 C C . GLU A 1 86 ? 36.037 2.836 -2.618 1.00 41.34 86 GLU A C 1
ATOM 690 O O . GLU A 1 86 ? 36.927 3.235 -3.368 1.00 41.34 86 GLU A O 1
ATOM 695 N N . ALA A 1 87 ? 35.705 3.505 -1.514 1.00 41.16 87 ALA A N 1
ATOM 696 C CA . ALA A 1 87 ? 36.527 4.566 -0.946 1.00 41.16 87 ALA A CA 1
ATOM 697 C C . ALA A 1 87 ? 37.777 3.939 -0.314 1.00 41.16 87 ALA A C 1
ATOM 699 O O . ALA A 1 87 ? 37.896 3.875 0.907 1.00 41.16 87 ALA A O 1
ATOM 700 N N . LYS A 1 88 ? 38.681 3.397 -1.137 1.00 44.47 88 LYS A N 1
ATOM 701 C CA . LYS A 1 88 ? 39.881 2.721 -0.634 1.00 44.47 88 LYS A CA 1
ATOM 702 C C . LYS A 1 88 ? 41.118 3.613 -0.557 1.00 44.47 88 LYS A C 1
ATOM 704 O O . LYS A 1 88 ? 42.060 3.223 0.115 1.00 44.47 88 LYS A O 1
ATOM 709 N N . GLU A 1 89 ? 41.109 4.816 -1.143 1.00 43.47 89 GLU A N 1
ATOM 710 C CA . GLU A 1 89 ? 42.309 5.679 -1.178 1.00 43.47 89 GLU A CA 1
ATOM 711 C C . GLU A 1 89 ? 42.032 7.202 -1.137 1.00 43.47 89 GLU A C 1
ATOM 713 O O . GLU A 1 89 ? 42.776 7.976 -1.727 1.00 43.47 89 GLU A O 1
ATOM 718 N N . VAL A 1 90 ? 40.975 7.679 -0.458 1.00 41.47 90 VAL A N 1
ATOM 719 C CA . VAL A 1 90 ? 40.700 9.142 -0.351 1.00 41.47 90 VAL A CA 1
ATOM 720 C C . VAL A 1 90 ? 40.853 9.704 1.070 1.00 41.47 90 VAL A C 1
ATOM 722 O O . VAL A 1 90 ? 40.859 10.916 1.247 1.00 41.47 90 VAL A O 1
ATOM 725 N N . PHE A 1 91 ? 41.096 8.873 2.087 1.00 35.22 91 PHE A N 1
ATOM 726 C CA . PHE A 1 91 ? 41.499 9.367 3.411 1.00 35.22 91 PHE A CA 1
ATOM 727 C C . PHE A 1 91 ? 43.017 9.606 3.468 1.00 35.22 91 PHE A C 1
ATOM 729 O O . PHE A 1 91 ? 43.741 8.956 4.218 1.00 35.22 91 PHE A O 1
ATOM 736 N N . GLY A 1 92 ? 43.497 10.530 2.635 1.00 50.00 92 GLY A N 1
ATOM 737 C CA . GLY A 1 92 ? 44.568 11.436 3.053 1.00 50.00 92 GLY A CA 1
ATOM 738 C C . GLY A 1 92 ? 43.962 12.546 3.918 1.00 50.00 92 GLY A C 1
ATOM 739 O O . GLY A 1 92 ? 42.754 12.768 3.829 1.00 50.00 92 GLY A O 1
ATOM 740 N N . ASP A 1 93 ? 44.786 13.173 4.765 1.00 51.56 93 ASP A N 1
ATOM 741 C CA . ASP A 1 93 ? 44.449 14.198 5.769 1.00 51.56 93 ASP A CA 1
ATOM 742 C C . ASP A 1 93 ? 43.059 14.828 5.596 1.00 51.56 93 ASP A C 1
ATOM 744 O O . ASP A 1 93 ? 42.811 15.637 4.698 1.00 51.56 93 ASP A O 1
ATOM 748 N N . THR A 1 94 ? 42.135 14.420 6.469 1.00 49.88 94 THR A N 1
ATOM 749 C CA . THR A 1 94 ? 40.756 14.912 6.512 1.00 49.88 94 THR A CA 1
ATOM 750 C C . THR A 1 94 ? 40.730 16.444 6.501 1.00 49.88 94 THR A C 1
ATOM 752 O O . THR A 1 94 ? 41.359 17.064 7.363 1.00 49.88 94 THR A O 1
ATOM 755 N N . PRO A 1 95 ? 40.006 17.082 5.564 1.00 47.97 95 PRO A N 1
ATOM 756 C CA . PRO A 1 95 ? 39.935 18.534 5.496 1.00 47.97 95 PRO A CA 1
ATOM 757 C C . PRO A 1 95 ? 39.208 19.112 6.721 1.00 47.97 95 PRO A C 1
ATOM 759 O O . PRO A 1 95 ? 38.231 18.553 7.218 1.00 47.97 95 PRO A O 1
ATOM 762 N N . SER A 1 96 ? 39.684 20.265 7.191 1.00 49.03 96 SER A N 1
ATOM 763 C CA . SER A 1 96 ? 39.325 20.916 8.462 1.00 49.03 96 SER A CA 1
ATOM 764 C C . SER A 1 96 ? 37.848 21.292 8.652 1.00 49.03 96 SER A C 1
ATOM 766 O O . SER A 1 96 ? 37.469 21.687 9.747 1.00 49.03 96 SER A O 1
ATOM 768 N N . TRP A 1 97 ? 36.997 21.153 7.634 1.00 49.94 97 TRP A N 1
ATOM 769 C CA . TRP A 1 97 ? 35.554 21.401 7.745 1.00 49.94 97 TRP A CA 1
ATOM 770 C C . TRP A 1 97 ? 34.772 20.231 8.372 1.00 49.94 97 TRP A C 1
ATOM 772 O O . TRP A 1 97 ? 33.574 20.360 8.592 1.00 49.94 97 TRP A O 1
ATOM 782 N N . PHE A 1 98 ? 35.432 19.110 8.689 1.00 42.16 98 PHE A N 1
ATOM 783 C CA . PHE A 1 98 ? 34.851 17.991 9.449 1.00 42.16 98 PHE A CA 1
ATOM 784 C C . PHE A 1 98 ? 34.929 18.168 10.982 1.00 42.16 98 PHE A C 1
ATOM 786 O O . PHE A 1 98 ? 34.470 17.295 11.709 1.00 42.16 98 PHE A O 1
ATOM 793 N N . LEU A 1 99 ? 35.544 19.255 11.473 1.00 51.28 99 LEU A N 1
ATOM 794 C CA . LEU A 1 99 ? 35.860 19.474 12.896 1.00 51.28 99 LEU A CA 1
ATOM 795 C C . LEU A 1 99 ? 34.960 20.489 13.611 1.00 51.28 99 LEU A C 1
ATOM 797 O O . LEU A 1 99 ? 35.063 20.618 14.829 1.00 51.28 99 LEU A O 1
ATOM 801 N N . GLU A 1 100 ? 34.090 21.208 12.903 1.00 51.91 100 GLU A N 1
ATOM 802 C CA . GLU A 1 100 ? 33.075 22.028 13.570 1.00 51.91 100 GLU A CA 1
ATOM 803 C C . GLU A 1 100 ? 31.894 21.127 13.946 1.00 51.91 100 GLU A C 1
ATOM 805 O O . GLU A 1 100 ? 30.861 21.099 13.280 1.00 51.91 100 GLU A O 1
ATOM 810 N N . GLU A 1 101 ? 32.092 20.329 14.999 1.00 52.84 101 GLU A N 1
ATOM 811 C CA . GLU A 1 101 ? 30.989 19.713 15.732 1.00 52.84 101 GLU A CA 1
ATOM 812 C C . GLU A 1 101 ? 30.066 20.840 16.218 1.00 52.84 101 GLU A C 1
ATOM 814 O O . GLU A 1 101 ? 30.502 21.774 16.895 1.00 52.84 101 GLU A O 1
ATOM 819 N N . ASP A 1 102 ? 28.794 20.782 15.821 1.00 55.22 102 ASP A N 1
ATOM 820 C CA . ASP A 1 102 ? 27.758 21.682 16.316 1.00 55.22 102 ASP A CA 1
ATOM 821 C C . ASP A 1 102 ? 27.750 21.614 17.850 1.00 55.22 102 ASP A C 1
ATOM 823 O O . ASP A 1 102 ? 27.525 20.556 18.433 1.00 55.22 102 ASP A O 1
ATOM 827 N N . ALA A 1 103 ? 28.020 22.740 18.516 1.00 60.16 103 ALA A N 1
ATOM 828 C CA . ALA A 1 103 ? 28.139 22.815 19.973 1.00 60.16 103 ALA A CA 1
ATOM 829 C C . ALA A 1 103 ? 26.831 22.465 20.715 1.00 60.16 103 ALA A C 1
ATOM 831 O O . ALA A 1 103 ? 26.839 22.337 21.941 1.00 60.16 103 ALA A O 1
ATOM 832 N N . LEU A 1 104 ? 25.713 22.339 19.989 1.00 61.84 104 LEU A N 1
ATOM 833 C CA . LEU A 1 104 ? 24.418 21.882 20.496 1.00 61.84 104 LEU A CA 1
ATOM 834 C C . LEU A 1 104 ? 24.088 20.431 20.115 1.00 61.84 104 LEU A C 1
ATOM 836 O O . LEU A 1 104 ? 23.013 19.951 20.477 1.00 61.84 104 LEU A O 1
ATOM 840 N N . ALA A 1 105 ? 24.967 19.729 19.397 1.00 61.12 105 ALA A N 1
ATOM 841 C CA . ALA A 1 105 ? 24.752 18.331 19.065 1.00 61.12 105 ALA A CA 1
ATOM 842 C C . ALA A 1 105 ? 24.841 17.469 20.329 1.00 61.12 105 ALA A C 1
ATOM 844 O O . ALA A 1 105 ? 25.834 17.479 21.058 1.00 61.12 105 ALA A O 1
ATOM 845 N N . GLU A 1 106 ? 23.791 16.692 20.580 1.00 61.59 106 GLU A N 1
ATOM 846 C CA . GLU A 1 106 ? 23.872 15.593 21.532 1.00 61.59 106 GLU A CA 1
ATOM 847 C C . GLU A 1 106 ? 24.921 14.582 21.039 1.00 61.59 106 GLU A C 1
ATOM 849 O O . GLU A 1 106 ? 25.053 14.375 19.825 1.00 61.59 106 GLU A O 1
ATOM 854 N N . PRO A 1 107 ? 25.684 13.947 21.950 1.00 64.12 107 PRO A N 1
ATOM 855 C CA . PRO A 1 107 ? 26.629 12.912 21.559 1.00 64.12 107 PRO A CA 1
ATOM 856 C C . PRO A 1 107 ? 25.890 11.833 20.754 1.00 64.12 107 PRO A C 1
ATOM 858 O O . PRO A 1 107 ? 24.756 11.492 21.106 1.00 64.12 107 PRO A O 1
ATOM 861 N N . PRO A 1 108 ? 26.498 11.292 19.681 1.00 60.09 108 PRO A N 1
ATOM 862 C CA . PRO A 1 108 ? 25.861 10.266 18.873 1.00 60.09 108 PRO A CA 1
ATOM 863 C C . PRO A 1 108 ? 25.407 9.129 19.784 1.00 60.09 108 PRO A C 1
ATOM 865 O O . PRO A 1 108 ? 26.223 8.514 20.471 1.00 60.09 108 PRO A O 1
ATOM 868 N N . VAL A 1 109 ? 24.093 8.888 19.810 1.00 60.94 109 VAL A N 1
ATOM 869 C CA . VAL A 1 109 ? 23.500 7.791 20.574 1.00 60.94 109 VAL A CA 1
ATOM 870 C C . VAL A 1 109 ? 24.209 6.519 20.134 1.00 60.94 109 VAL A C 1
ATOM 872 O O . VAL A 1 109 ? 24.209 6.192 18.945 1.00 60.94 109 VAL A O 1
ATOM 875 N N . GLU A 1 110 ? 24.850 5.839 21.084 1.00 60.62 110 GLU A N 1
ATOM 876 C CA . GLU A 1 110 ? 25.531 4.570 20.858 1.00 60.62 110 GLU A CA 1
ATOM 877 C C . GLU A 1 110 ? 24.474 3.548 20.429 1.00 60.62 110 GLU A C 1
ATOM 879 O O . GLU A 1 110 ? 23.787 2.923 21.236 1.00 60.62 110 GLU A O 1
ATOM 884 N N . GLY A 1 111 ? 24.251 3.470 19.118 1.00 52.53 111 GLY A N 1
ATOM 885 C CA . GLY A 1 111 ? 23.327 2.527 18.529 1.00 52.53 111 GLY A CA 1
ATOM 886 C C . GLY A 1 111 ? 23.853 1.131 18.805 1.00 52.53 111 GLY A C 1
ATOM 887 O O . GLY A 1 111 ? 24.937 0.774 18.337 1.00 52.53 111 GLY A O 1
ATOM 888 N N . GLY A 1 112 ? 23.076 0.338 19.543 1.00 62.12 112 GLY A N 1
ATOM 889 C CA . GLY A 1 112 ? 23.304 -1.097 19.645 1.00 62.12 112 GLY A CA 1
ATOM 890 C C . GLY A 1 112 ? 23.423 -1.732 18.252 1.00 62.12 112 GLY A C 1
ATOM 891 O O . GLY A 1 112 ? 23.058 -1.112 17.244 1.00 62.12 112 GLY A O 1
ATOM 892 N N . PRO A 1 113 ? 23.948 -2.965 18.152 1.00 55.94 113 PRO A N 1
ATOM 893 C CA . PRO A 1 113 ? 24.110 -3.633 16.869 1.00 55.94 113 PRO A CA 1
ATOM 894 C C . PRO A 1 113 ? 22.807 -3.531 16.075 1.00 55.94 113 PRO A C 1
ATOM 896 O O . PRO A 1 113 ? 21.744 -3.901 16.560 1.00 55.94 113 PRO A O 1
ATOM 899 N N . LYS A 1 114 ? 22.889 -3.048 14.830 1.00 56.75 114 LYS A N 1
ATOM 900 C CA . LYS A 1 114 ? 21.748 -2.857 13.908 1.00 56.75 114 LYS A CA 1
ATOM 901 C C . LYS A 1 114 ? 20.970 -4.155 13.593 1.00 56.75 114 LYS A C 1
ATOM 903 O O . LYS A 1 114 ? 20.051 -4.143 12.785 1.00 56.75 114 LYS A O 1
ATOM 908 N N . ALA A 1 115 ? 21.386 -5.264 14.202 1.00 53.22 115 ALA A N 1
ATOM 909 C CA . ALA A 1 115 ? 20.846 -6.610 14.120 1.00 53.22 115 ALA A CA 1
ATOM 910 C C . ALA A 1 115 ? 20.315 -7.121 15.475 1.00 53.22 115 ALA A C 1
ATOM 912 O O . ALA A 1 115 ? 20.154 -8.326 15.627 1.00 53.22 115 ALA A O 1
ATOM 913 N N . ALA A 1 116 ? 20.093 -6.249 16.467 1.00 55.56 116 ALA A N 1
ATOM 914 C CA . ALA A 1 116 ? 19.333 -6.619 17.654 1.00 55.56 116 ALA A CA 1
ATOM 915 C C . ALA A 1 116 ? 17.901 -6.943 17.208 1.00 55.56 116 ALA A C 1
ATOM 917 O O . ALA A 1 116 ? 17.103 -6.048 16.930 1.00 55.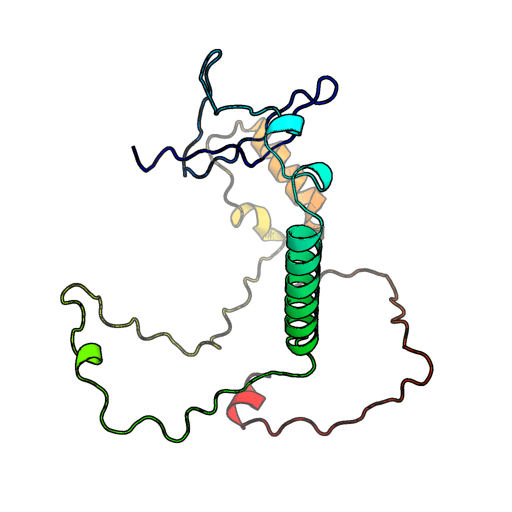56 116 ALA A O 1
ATOM 918 N N . GLU A 1 117 ? 17.637 -8.233 17.037 1.00 58.75 117 GLU A N 1
ATOM 919 C CA . GLU A 1 117 ? 16.306 -8.774 16.830 1.00 58.75 117 GLU A CA 1
ATOM 920 C C . GLU A 1 117 ? 15.474 -8.385 18.052 1.00 58.75 117 GLU A C 1
ATOM 922 O O . GLU A 1 117 ? 15.824 -8.701 19.188 1.00 58.75 117 GLU A O 1
ATOM 927 N N . VAL A 1 118 ? 14.439 -7.578 17.824 1.00 65.00 118 VAL A N 1
ATOM 928 C CA . VAL A 1 118 ? 13.447 -7.294 18.859 1.00 65.00 118 VAL A CA 1
ATOM 929 C C . VAL A 1 118 ? 12.696 -8.602 19.079 1.00 65.00 118 VAL A C 1
ATOM 931 O O . VAL A 1 118 ? 12.306 -9.234 18.098 1.00 65.00 118 VAL A O 1
ATOM 934 N N . GLU A 1 119 ? 12.549 -9.023 20.337 1.00 65.62 119 GLU A N 1
ATOM 935 C CA . GLU A 1 119 ? 11.775 -10.222 20.668 1.00 65.62 119 GLU A CA 1
ATOM 936 C C . GLU A 1 119 ? 10.390 -10.135 20.014 1.00 65.62 119 GLU A C 1
ATOM 938 O O . GLU A 1 119 ? 9.770 -9.071 19.992 1.00 65.62 119 GLU A O 1
ATOM 943 N N . GLU A 1 120 ? 9.923 -11.239 19.426 1.00 67.06 120 GLU A N 1
ATOM 944 C CA . GLU A 1 120 ? 8.600 -11.268 18.811 1.00 67.06 120 GLU A CA 1
ATOM 945 C C . GLU A 1 120 ? 7.529 -11.019 19.884 1.00 67.06 120 GLU A C 1
ATOM 947 O O . GLU A 1 120 ? 7.469 -11.731 20.890 1.00 67.06 120 GLU A O 1
ATOM 952 N N . ASP A 1 121 ? 6.660 -10.030 19.653 1.00 71.50 121 ASP A N 1
ATOM 953 C CA . ASP A 1 121 ? 5.538 -9.720 20.540 1.00 71.50 121 ASP A CA 1
ATOM 954 C C . ASP A 1 121 ? 4.515 -10.869 20.512 1.00 71.50 121 ASP A C 1
ATOM 956 O O . ASP A 1 121 ? 3.580 -10.907 19.703 1.00 71.50 121 ASP A O 1
ATOM 960 N N . TYR A 1 122 ? 4.704 -11.849 21.396 1.00 82.06 122 TYR A N 1
ATOM 961 C CA . TYR A 1 122 ? 3.785 -12.968 21.552 1.00 82.06 122 TYR A CA 1
ATOM 962 C C . TYR A 1 122 ? 2.523 -12.520 22.294 1.00 82.06 122 TYR A C 1
ATOM 964 O O . TYR A 1 122 ? 2.547 -12.247 23.496 1.00 82.06 122 TYR A O 1
ATOM 972 N N . VAL A 1 123 ? 1.392 -12.520 21.587 1.00 83.69 123 VAL A N 1
ATOM 973 C CA . VAL A 1 123 ? 0.072 -12.262 22.172 1.00 83.69 123 VAL A CA 1
ATOM 974 C C . VAL A 1 123 ? -0.790 -13.519 22.098 1.00 83.69 123 VAL A C 1
ATOM 976 O O . VAL A 1 123 ? -1.116 -14.014 21.016 1.00 83.69 123 VAL A O 1
ATOM 979 N N . ASP A 1 124 ? -1.193 -14.006 23.271 1.00 88.06 124 ASP A N 1
ATOM 980 C CA . ASP A 1 124 ? -2.172 -15.084 23.423 1.00 88.06 124 ASP A CA 1
ATOM 981 C C . A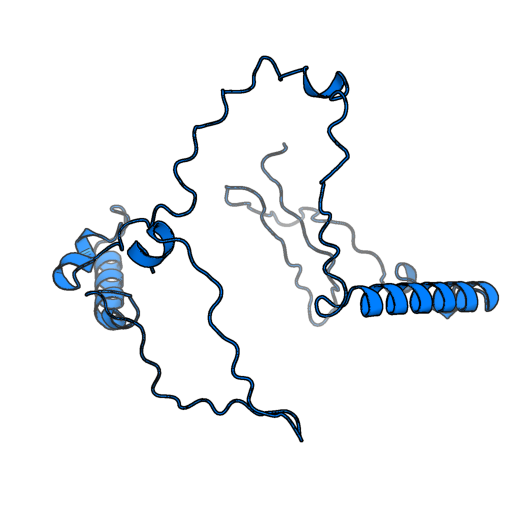SP A 1 124 ? -3.575 -14.581 23.046 1.00 88.06 124 ASP A C 1
ATOM 983 O O . ASP A 1 124 ? -4.047 -13.551 23.550 1.00 88.06 124 ASP A O 1
ATOM 987 N N . SER A 1 125 ? -4.270 -15.326 22.188 1.00 85.19 125 SER A N 1
ATOM 988 C CA . SER A 1 125 ? -5.648 -15.045 21.776 1.00 85.19 125 SER A CA 1
ATOM 989 C C . SER A 1 125 ? -6.618 -14.902 22.952 1.00 85.19 125 SER A C 1
ATOM 991 O O . SER A 1 125 ? -7.560 -14.106 22.871 1.00 85.19 125 SER A O 1
ATOM 993 N N . ALA A 1 126 ? -6.369 -15.578 24.079 1.00 86.69 126 ALA A N 1
ATOM 994 C CA . ALA A 1 126 ? -7.176 -15.434 25.290 1.00 86.69 126 ALA A CA 1
ATOM 995 C C . ALA A 1 126 ? -7.061 -14.040 25.943 1.00 86.69 126 ALA A C 1
ATOM 997 O O . ALA A 1 126 ? -7.975 -13.611 26.655 1.00 86.69 126 ALA A O 1
ATOM 998 N N . ASN A 1 127 ? -5.961 -13.318 25.703 1.00 88.06 127 ASN A N 1
ATOM 999 C CA . ASN A 1 127 ? -5.671 -12.014 26.305 1.00 88.06 127 ASN A CA 1
ATOM 1000 C C . ASN A 1 127 ? -5.807 -10.834 25.326 1.00 88.06 127 ASN A C 1
ATOM 1002 O O . ASN A 1 127 ? -5.573 -9.695 25.724 1.00 88.06 127 ASN A O 1
ATOM 1006 N N . ILE A 1 128 ? -6.281 -11.062 24.096 1.00 88.62 128 ILE A N 1
ATOM 1007 C CA . ILE A 1 128 ? -6.383 -10.039 23.038 1.00 88.62 128 ILE A CA 1
ATOM 1008 C C . ILE A 1 128 ? -7.102 -8.748 23.466 1.00 88.62 128 ILE A C 1
ATOM 1010 O O . ILE A 1 128 ? -6.704 -7.653 23.086 1.00 88.62 128 ILE A O 1
ATOM 1014 N N . LEU A 1 129 ? -8.157 -8.852 24.279 1.00 88.19 129 LEU A N 1
ATOM 1015 C CA . LEU A 1 129 ? -8.931 -7.688 24.727 1.00 88.19 129 LEU A CA 1
ATOM 1016 C C . LEU A 1 129 ? -8.230 -6.874 25.822 1.00 88.19 129 LEU A C 1
ATOM 1018 O O . LEU A 1 129 ? -8.640 -5.745 26.076 1.00 88.19 129 LEU A O 1
ATOM 1022 N N . LYS A 1 130 ? -7.231 -7.451 26.500 1.00 88.00 130 LYS A N 1
ATOM 1023 C CA . LYS A 1 130 ? -6.423 -6.752 27.509 1.00 88.00 130 LYS A CA 1
ATOM 1024 C C . LYS A 1 130 ? -5.270 -5.997 26.864 1.00 88.00 130 LYS A C 1
ATOM 1026 O O . LYS A 1 130 ? -4.981 -4.890 27.293 1.00 88.00 130 LYS A O 1
ATOM 1031 N N . GLU A 1 131 ? -4.654 -6.600 25.850 1.00 86.19 131 GLU A N 1
ATOM 1032 C CA . GLU A 1 131 ? -3.561 -5.980 25.095 1.00 86.19 131 GLU A CA 1
ATOM 1033 C C . GLU A 1 131 ? -4.052 -4.841 24.192 1.00 86.19 131 GLU A C 1
ATOM 1035 O O . GLU A 1 131 ? -3.294 -3.942 23.839 1.00 86.19 131 GLU A O 1
ATOM 1040 N N . LEU A 1 132 ? -5.335 -4.849 23.813 1.00 86.50 132 LEU A N 1
ATOM 1041 C CA . LEU A 1 132 ? -5.893 -3.805 22.968 1.00 86.50 132 LEU A CA 1
ATOM 1042 C C . LEU A 1 132 ? -6.315 -2.573 23.778 1.00 86.50 132 LEU A C 1
ATOM 1044 O O . LEU A 1 132 ? -7.243 -2.627 24.587 1.00 86.50 132 LEU A O 1
ATOM 1048 N N . ASP A 1 133 ? -5.707 -1.430 23.469 1.00 88.81 133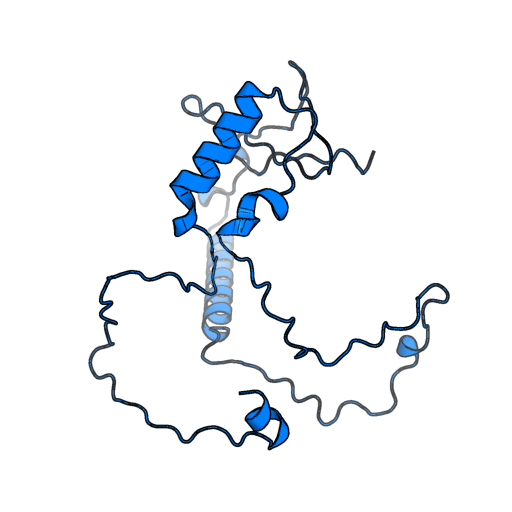 ASP A N 1
ATOM 1049 C CA . ASP A 1 133 ? -6.124 -0.137 24.011 1.00 88.81 133 ASP A CA 1
ATOM 1050 C C . ASP A 1 133 ? -7.434 0.339 23.352 1.00 88.81 133 ASP A C 1
ATOM 1052 O O . ASP A 1 133 ? -7.461 0.869 22.236 1.00 88.81 133 ASP A O 1
ATOM 1056 N N . ILE A 1 134 ? -8.558 0.104 24.034 1.00 86.81 134 ILE A N 1
ATOM 1057 C CA . ILE A 1 134 ? -9.882 0.591 23.634 1.00 86.81 134 ILE A CA 1
ATOM 1058 C C . ILE A 1 134 ? -10.214 1.830 24.463 1.00 86.81 134 ILE A C 1
ATOM 1060 O O . ILE A 1 134 ? -10.368 1.734 25.683 1.00 86.81 134 ILE A O 1
ATOM 1064 N N . ASN A 1 135 ? -10.433 2.961 23.779 1.00 89.00 135 ASN A N 1
ATOM 1065 C CA . ASN A 1 135 ? -10.770 4.240 24.405 1.00 89.00 135 ASN A CA 1
ATOM 1066 C C . ASN A 1 135 ? -11.856 4.073 25.501 1.00 89.00 135 ASN A C 1
ATOM 1068 O O . ASN A 1 135 ? -12.964 3.605 25.202 1.00 89.00 135 ASN A O 1
ATOM 1072 N N . PRO A 1 136 ? -11.569 4.461 26.761 1.00 86.25 136 PRO A N 1
ATOM 1073 C CA . PRO A 1 136 ? -12.482 4.282 27.887 1.00 86.25 136 PRO A CA 1
ATOM 1074 C C . PRO A 1 136 ? -13.749 5.145 27.791 1.00 86.25 136 PRO A C 1
ATOM 1076 O O . PRO A 1 136 ? -14.752 4.802 28.413 1.00 86.25 136 PRO A O 1
ATOM 1079 N N . GLU A 1 137 ? -13.741 6.227 27.009 1.00 90.62 137 GLU A N 1
ATOM 1080 C CA . GLU A 1 137 ? -14.885 7.134 26.837 1.00 90.62 137 GLU A CA 1
ATOM 1081 C C . GLU A 1 137 ? -15.951 6.587 25.873 1.00 90.62 137 GLU A C 1
ATOM 1083 O O . GLU A 1 137 ? -17.014 7.193 25.695 1.00 90.62 137 GLU A O 1
ATOM 1088 N N . LEU A 1 138 ? -15.697 5.443 25.226 1.00 89.06 138 LEU A N 1
ATOM 1089 C CA . LEU A 1 138 ? -16.675 4.854 24.323 1.00 89.06 138 LEU A CA 1
ATOM 1090 C C . LEU A 1 138 ? -17.947 4.431 25.078 1.00 89.06 138 LEU A C 1
ATOM 1092 O O . LEU A 1 138 ? -17.861 3.754 26.106 1.00 89.06 138 LEU A O 1
ATOM 1096 N N . PRO A 1 139 ? -19.145 4.707 24.523 1.00 93.81 139 PRO A N 1
ATOM 1097 C CA . PRO A 1 139 ? -20.383 4.163 25.057 1.00 93.81 139 PRO A CA 1
ATOM 1098 C C . PRO A 1 139 ? -20.301 2.633 25.187 1.00 93.81 139 PRO A C 1
ATOM 1100 O O . PRO A 1 139 ? -19.819 1.976 24.254 1.00 93.81 139 PRO A O 1
ATOM 1103 N N . PRO A 1 140 ? -20.820 2.042 26.280 1.00 90.75 140 PRO A N 1
ATOM 1104 C CA . PRO A 1 140 ? -20.663 0.614 26.568 1.00 90.75 140 PRO A CA 1
ATOM 1105 C C . PRO A 1 140 ? -21.236 -0.278 25.459 1.00 90.75 140 PRO A C 1
ATOM 1107 O O . PRO A 1 140 ? -20.691 -1.338 25.158 1.00 90.75 140 PRO A O 1
ATOM 1110 N N . GLU A 1 141 ? -22.293 0.179 24.785 1.00 93.50 141 GLU A N 1
ATOM 1111 C CA . GLU A 1 141 ? -22.875 -0.515 23.633 1.00 93.50 141 GLU A CA 1
ATOM 1112 C C . GLU A 1 141 ? -21.911 -0.585 22.443 1.00 93.50 141 GLU A C 1
ATOM 1114 O O . GLU A 1 141 ? -21.744 -1.645 21.839 1.00 93.50 141 GLU A O 1
ATOM 1119 N N . LYS A 1 142 ? -21.240 0.528 22.120 1.00 91.44 142 LYS A N 1
ATOM 1120 C CA . LYS A 1 142 ? -20.280 0.598 21.009 1.00 91.44 142 LYS A CA 1
ATOM 1121 C C . LYS A 1 142 ? -19.001 -0.167 21.330 1.00 91.44 142 LYS A C 1
ATOM 1123 O O . LYS A 1 142 ? -18.477 -0.858 20.461 1.00 91.44 142 LYS A O 1
ATOM 1128 N N . ARG A 1 143 ? -18.538 -0.095 22.580 1.00 92.06 143 ARG A N 1
ATOM 1129 C CA . ARG A 1 143 ? -17.398 -0.881 23.061 1.00 92.06 143 ARG A CA 1
ATOM 1130 C C . ARG A 1 143 ? -17.638 -2.377 22.854 1.00 92.06 143 ARG A C 1
ATOM 1132 O O . ARG A 1 143 ? -16.826 -3.042 22.219 1.00 92.06 143 ARG A O 1
ATOM 1139 N N . LYS A 1 144 ? -18.808 -2.873 23.264 1.00 92.00 144 LYS A N 1
ATOM 1140 C CA . LYS A 1 144 ? -19.192 -4.278 23.078 1.00 92.00 144 LYS A CA 1
ATOM 1141 C C . LYS A 1 144 ? -19.247 -4.690 21.602 1.00 92.00 144 LYS A C 1
ATOM 1143 O O . LYS A 1 144 ? -18.844 -5.799 21.266 1.00 92.00 144 LYS A O 1
ATOM 1148 N N . GLN A 1 145 ? -19.726 -3.814 20.713 1.00 93.44 145 GLN A N 1
ATOM 1149 C CA . GLN A 1 145 ? -19.736 -4.083 19.268 1.00 93.44 145 GLN A CA 1
ATOM 1150 C C . GLN A 1 145 ? -18.318 -4.225 18.696 1.00 93.44 145 GLN A C 1
ATOM 1152 O O . GLN A 1 145 ? -18.079 -5.109 17.874 1.00 93.44 145 GLN A O 1
ATOM 1157 N N . ILE A 1 146 ? -17.380 -3.387 19.145 1.00 91.88 146 ILE A N 1
ATOM 1158 C CA . ILE A 1 146 ? -15.976 -3.447 18.721 1.00 91.88 146 ILE A CA 1
ATOM 1159 C C . ILE A 1 146 ? -15.312 -4.723 19.245 1.00 91.88 146 ILE A C 1
ATOM 1161 O O . ILE A 1 146 ? -14.730 -5.462 18.454 1.00 91.88 146 ILE A O 1
ATOM 1165 N N . GLU A 1 147 ? -15.465 -5.035 20.534 1.00 91.62 147 GLU A N 1
ATOM 1166 C CA . GLU A 1 147 ? -14.936 -6.269 21.138 1.00 91.62 147 GLU A CA 1
ATOM 1167 C C . GLU A 1 147 ? -15.447 -7.517 20.395 1.00 91.62 147 GLU A C 1
ATOM 1169 O O . GLU A 1 147 ? -14.672 -8.411 20.051 1.00 91.62 147 GLU A O 1
ATOM 1174 N N . GLN A 1 148 ? -16.738 -7.551 20.049 1.00 93.62 148 GLN A N 1
ATOM 1175 C CA . GLN A 1 148 ? -17.322 -8.627 19.240 1.00 93.62 148 GLN A CA 1
ATOM 1176 C C . GLN A 1 148 ? -16.728 -8.705 17.830 1.00 93.62 148 GLN A C 1
ATOM 1178 O O . GLN A 1 148 ? -16.486 -9.805 17.329 1.00 93.62 148 GLN A O 1
ATOM 1183 N N . ALA A 1 149 ? -16.502 -7.564 17.175 1.00 93.06 149 ALA A N 1
ATOM 1184 C CA . ALA A 1 149 ? -15.899 -7.526 15.847 1.00 93.06 149 ALA A CA 1
ATOM 1185 C C . ALA A 1 149 ? -14.446 -8.024 15.868 1.00 93.06 149 ALA A C 1
ATOM 1187 O O . ALA A 1 149 ? -14.042 -8.745 14.956 1.00 93.06 149 ALA A O 1
ATOM 1188 N N . ILE A 1 150 ? -13.685 -7.688 16.908 1.00 91.56 150 ILE A N 1
ATOM 1189 C CA . ILE A 1 150 ? -12.302 -8.140 17.085 1.00 91.56 150 ILE A CA 1
ATOM 1190 C C . ILE A 1 150 ? -12.263 -9.655 17.290 1.00 91.56 150 ILE A C 1
ATOM 1192 O O . ILE A 1 150 ? -11.587 -10.349 16.534 1.00 91.56 150 ILE A O 1
ATOM 1196 N N . LEU A 1 151 ? -13.051 -10.184 18.233 1.00 91.62 151 LEU A N 1
ATOM 1197 C CA . LEU A 1 151 ? -13.111 -11.625 18.506 1.00 91.62 151 LEU A CA 1
ATOM 1198 C C . LEU A 1 151 ? -13.561 -12.424 17.278 1.00 91.62 151 LEU A C 1
ATOM 1200 O O . LEU A 1 151 ? -12.989 -13.464 16.955 1.00 91.62 151 LEU A O 1
ATOM 1204 N N . LYS A 1 152 ? -14.551 -11.915 16.535 1.00 94.25 152 LYS A N 1
ATOM 1205 C CA . LYS A 1 152 ? -15.016 -12.546 15.292 1.00 94.25 152 LYS A CA 1
ATOM 1206 C C . LYS A 1 152 ? -13.907 -12.641 14.239 1.00 94.25 152 LYS A C 1
ATOM 1208 O O . LYS A 1 152 ? -13.880 -13.600 13.473 1.00 94.25 152 LYS A O 1
ATOM 1213 N N . ASN A 1 153 ? -13.013 -11.656 14.201 1.00 90.62 153 ASN A N 1
ATOM 1214 C CA . ASN A 1 153 ? -11.922 -11.569 13.235 1.00 90.62 153 ASN A CA 1
ATOM 1215 C C . ASN A 1 153 ? -10.560 -11.949 13.837 1.00 90.62 153 ASN A C 1
ATOM 1217 O O . ASN A 1 153 ? -9.533 -11.601 13.264 1.00 90.62 153 ASN A O 1
ATOM 1221 N N . GLN A 1 154 ? -10.523 -12.712 14.937 1.00 88.00 154 GLN A N 1
ATOM 1222 C CA . GLN A 1 154 ? -9.278 -13.152 15.587 1.00 88.00 154 GLN A CA 1
ATOM 1223 C C . GLN A 1 154 ? -8.294 -13.857 14.633 1.00 88.00 154 GLN A C 1
ATOM 1225 O O . GLN A 1 154 ? -7.086 -13.840 14.848 1.00 88.00 154 GLN A O 1
ATOM 1230 N N . LEU A 1 155 ? -8.805 -14.472 13.556 1.00 86.00 155 LEU A N 1
ATOM 1231 C CA . LEU A 1 155 ? -8.001 -15.142 12.531 1.00 86.00 155 LEU A CA 1
ATOM 1232 C C . LEU A 1 155 ? -7.167 -14.176 11.669 1.00 86.00 155 LEU A C 1
ATOM 1234 O O . LEU A 1 155 ? -6.184 -14.598 11.068 1.00 86.00 155 LEU A O 1
ATOM 1238 N N . ALA A 1 156 ? -7.551 -12.899 11.607 1.00 86.25 156 ALA A N 1
ATOM 1239 C CA . ALA A 1 156 ? -6.862 -11.875 10.825 1.00 86.25 156 ALA A CA 1
ATOM 1240 C C . ALA A 1 156 ? -5.628 -11.293 11.538 1.00 86.25 156 ALA A C 1
ATOM 1242 O O . ALA A 1 156 ? -4.815 -10.632 10.898 1.00 86.25 156 ALA A O 1
ATOM 1243 N N . PHE A 1 157 ? -5.490 -11.531 12.843 1.00 86.25 157 PHE A N 1
ATOM 1244 C CA . PHE A 1 157 ? -4.370 -11.054 13.653 1.00 86.25 157 PHE A CA 1
ATOM 1245 C C . PHE A 1 157 ? -3.310 -12.155 13.823 1.00 86.25 157 PHE A C 1
ATOM 1247 O O . PHE A 1 157 ? -3.631 -13.346 13.780 1.00 86.25 157 PHE A O 1
ATOM 1254 N N . GLY A 1 158 ? -2.048 -11.771 14.022 1.00 85.75 158 GLY A N 1
ATOM 1255 C CA . GLY A 1 158 ? -0.920 -12.685 14.258 1.00 85.75 158 GLY A CA 1
ATOM 1256 C C . GLY A 1 158 ? -0.850 -13.200 15.699 1.00 85.75 158 GLY A C 1
ATOM 1257 O O . GLY A 1 158 ? 0.164 -13.031 16.358 1.00 85.75 158 GLY A O 1
ATOM 1258 N N . LEU A 1 159 ? -1.946 -13.760 16.212 1.00 87.88 159 LEU A N 1
ATOM 1259 C CA . LEU A 1 159 ? -2.033 -14.278 17.584 1.00 87.88 159 LEU A CA 1
ATOM 1260 C C . LEU A 1 159 ? -1.458 -15.693 17.670 1.00 87.88 159 LEU A C 1
ATOM 1262 O O . LEU A 1 159 ? -1.438 -16.411 16.666 1.00 87.88 159 LEU A O 1
ATOM 1266 N N . ASP A 1 160 ? -1.047 -16.103 18.869 1.00 87.88 160 ASP A N 1
ATOM 1267 C CA . ASP A 1 160 ? -0.593 -17.470 19.175 1.00 87.88 160 ASP A CA 1
ATOM 1268 C C . ASP A 1 160 ? 0.594 -17.944 18.305 1.00 87.88 160 ASP A C 1
ATOM 1270 O O . ASP A 1 160 ? 0.727 -19.132 18.007 1.00 87.88 160 ASP A O 1
ATOM 1274 N N . GLY A 1 161 ? 1.430 -17.016 17.820 1.00 83.31 161 GLY A N 1
ATOM 1275 C CA . GLY A 1 161 ? 2.525 -17.328 16.890 1.00 83.31 161 GLY A CA 1
ATOM 1276 C C . GLY A 1 161 ? 2.050 -17.824 15.516 1.00 83.31 161 GLY A C 1
ATOM 1277 O O . GLY A 1 161 ? 2.800 -18.469 14.779 1.00 83.31 161 GLY A O 1
ATOM 1278 N N . ARG A 1 162 ? 0.788 -17.570 15.147 1.00 84.88 162 ARG A N 1
ATOM 1279 C CA . ARG A 1 162 ? 0.234 -18.008 13.864 1.00 84.88 162 ARG A CA 1
ATOM 1280 C C . ARG A 1 162 ? 0.752 -17.143 12.718 1.00 84.88 162 ARG A C 1
ATOM 1282 O O . ARG A 1 162 ? 0.381 -15.977 12.585 1.00 84.88 162 ARG A O 1
ATOM 1289 N N . LEU A 1 163 ? 1.480 -17.769 11.799 1.00 81.38 163 LEU A N 1
ATOM 1290 C CA . LEU A 1 163 ? 1.799 -17.183 10.500 1.00 81.38 163 LEU A CA 1
ATOM 1291 C C . LEU A 1 163 ? 0.606 -17.319 9.540 1.00 81.38 163 LEU A C 1
ATOM 1293 O O . LEU A 1 163 ? -0.070 -18.351 9.499 1.00 81.38 163 LEU A O 1
ATOM 1297 N N . GLY A 1 164 ? 0.337 -16.275 8.756 1.00 82.81 164 GLY A N 1
ATOM 1298 C CA . GLY A 1 164 ? -0.724 -16.301 7.750 1.00 82.81 164 GLY A CA 1
ATOM 1299 C C . GLY A 1 164 ? -0.519 -17.434 6.740 1.00 82.81 164 GLY A C 1
ATOM 1300 O O . GLY A 1 164 ? 0.568 -17.595 6.189 1.00 82.81 164 GLY A O 1
ATOM 1301 N N . HIS A 1 165 ? -1.572 -18.208 6.475 1.00 83.50 165 HIS A N 1
ATOM 1302 C CA . HIS A 1 165 ? -1.557 -19.265 5.468 1.00 83.50 165 HIS A CA 1
ATOM 1303 C C . HIS A 1 165 ? -2.512 -18.919 4.327 1.00 83.50 165 HIS A C 1
ATOM 1305 O O . HIS A 1 165 ? -3.710 -18.732 4.540 1.00 83.50 165 HIS A O 1
ATOM 1311 N N . LEU A 1 166 ? -1.976 -18.857 3.110 1.00 85.50 166 LEU A N 1
ATOM 1312 C CA . LEU A 1 166 ? -2.757 -18.754 1.887 1.00 85.50 166 LEU A CA 1
ATOM 1313 C C . LEU A 1 166 ? -2.647 -20.084 1.142 1.00 85.50 166 LEU A C 1
ATOM 1315 O O . LEU A 1 166 ? -1.566 -20.427 0.663 1.00 85.50 166 LEU A O 1
ATOM 1319 N N . ASP A 1 167 ? -3.761 -20.809 1.021 1.00 88.25 167 ASP A N 1
ATOM 1320 C CA . ASP A 1 167 ? -3.828 -22.051 0.240 1.00 88.25 167 ASP A CA 1
ATOM 1321 C C . ASP A 1 167 ? -3.883 -21.732 -1.262 1.00 88.25 167 ASP A C 1
ATOM 1323 O O . ASP A 1 167 ? -4.907 -21.840 -1.937 1.00 88.25 167 ASP A O 1
ATOM 1327 N N . ALA A 1 168 ? -2.764 -21.229 -1.776 1.00 91.12 168 ALA A N 1
ATOM 1328 C CA . ALA A 1 168 ? -2.571 -20.935 -3.181 1.00 91.12 168 ALA A CA 1
ATOM 1329 C C . ALA A 1 168 ? -1.191 -21.421 -3.617 1.00 91.12 168 ALA A C 1
ATOM 1331 O O . ALA A 1 168 ? -0.165 -21.098 -3.019 1.00 91.12 168 ALA A O 1
ATOM 1332 N N . ARG A 1 169 ? -1.159 -22.177 -4.713 1.00 92.44 169 ARG A N 1
ATOM 1333 C CA . ARG A 1 169 ? 0.092 -22.565 -5.364 1.00 92.44 169 ARG A CA 1
ATOM 1334 C C . ARG A 1 169 ? 0.416 -21.546 -6.444 1.00 92.44 169 ARG A C 1
ATOM 1336 O O . ARG A 1 169 ? -0.342 -21.394 -7.399 1.00 92.44 169 ARG A O 1
ATOM 1343 N N . VAL A 1 170 ? 1.546 -20.865 -6.301 1.00 90.62 170 VAL A N 1
ATOM 1344 C CA . VAL A 1 170 ? 2.026 -19.892 -7.287 1.00 90.62 170 VAL A CA 1
ATOM 1345 C C . VAL A 1 170 ? 2.968 -20.593 -8.262 1.00 90.62 170 VAL A C 1
ATOM 1347 O O . VAL A 1 170 ? 3.925 -21.244 -7.850 1.00 90.62 170 VAL A O 1
ATOM 1350 N N . GLN A 1 171 ? 2.706 -20.457 -9.562 1.00 92.75 171 GLN A N 1
ATOM 1351 C CA . GLN A 1 171 ? 3.659 -20.837 -10.605 1.00 92.75 171 GLN A CA 1
ATOM 1352 C C . GLN A 1 171 ? 4.458 -19.597 -11.010 1.00 92.75 171 GLN A C 1
ATOM 1354 O O . GLN A 1 171 ? 3.872 -18.583 -11.382 1.00 92.75 171 GLN A O 1
ATOM 1359 N N . ILE A 1 172 ? 5.788 -19.673 -10.935 1.00 92.50 172 ILE A N 1
ATOM 1360 C CA . ILE A 1 172 ? 6.682 -18.579 -11.333 1.00 92.50 172 ILE A CA 1
ATOM 1361 C C . ILE A 1 172 ? 7.084 -18.805 -12.800 1.00 92.50 172 ILE A C 1
ATOM 1363 O O . ILE A 1 172 ? 7.821 -19.753 -13.080 1.00 92.50 172 ILE A O 1
ATOM 1367 N N . PRO A 1 173 ? 6.604 -17.989 -13.759 1.00 92.94 173 PRO A N 1
ATOM 1368 C CA . PRO A 1 173 ? 6.942 -18.170 -15.165 1.00 92.94 173 PRO A CA 1
ATOM 1369 C C . PRO A 1 173 ? 8.404 -17.795 -15.427 1.00 92.94 173 PRO A C 1
ATOM 1371 O O . PRO A 1 173 ? 8.865 -16.711 -15.068 1.00 92.94 173 PRO A O 1
ATOM 1374 N N . MET A 1 174 ? 9.127 -18.686 -16.103 1.00 94.88 174 MET A N 1
ATOM 1375 C CA . MET A 1 174 ? 10.525 -18.476 -16.479 1.00 94.88 174 MET A CA 1
ATOM 1376 C C . MET A 1 174 ? 10.638 -17.917 -17.898 1.00 94.88 174 MET A C 1
ATOM 1378 O O . MET A 1 174 ? 9.803 -18.183 -18.764 1.00 94.88 174 MET A O 1
ATOM 1382 N N . LYS A 1 175 ? 11.708 -17.161 -18.167 1.00 93.25 175 LYS A N 1
ATOM 1383 C CA . LYS A 1 175 ? 12.042 -16.755 -19.539 1.00 93.25 175 LYS A CA 1
ATOM 1384 C C . LYS A 1 175 ? 12.420 -17.993 -20.373 1.00 93.25 175 LYS A C 1
ATOM 1386 O O . LYS A 1 175 ? 13.103 -18.875 -19.845 1.00 93.25 175 LYS A O 1
ATOM 1391 N N . PRO A 1 176 ? 12.050 -18.060 -21.666 1.00 92.00 176 PRO A N 1
ATOM 1392 C CA . PRO A 1 176 ? 12.476 -19.149 -22.542 1.00 92.00 176 PRO A CA 1
ATOM 1393 C C . PRO A 1 176 ? 14.004 -19.306 -22.548 1.00 92.00 176 PRO A C 1
ATOM 1395 O O . PRO A 1 176 ? 14.727 -18.327 -22.727 1.00 92.00 176 PRO A O 1
ATOM 1398 N N . GLY A 1 177 ? 14.492 -20.530 -22.328 1.00 92.56 177 GLY A N 1
ATOM 1399 C CA . GLY A 1 177 ? 15.927 -20.841 -22.286 1.00 92.56 177 GLY A CA 1
ATOM 1400 C C . GLY A 1 177 ? 16.635 -20.531 -20.961 1.00 92.56 177 GLY A C 1
ATOM 1401 O O . GLY A 1 177 ? 17.856 -20.678 -20.890 1.00 92.56 177 GLY A O 1
ATOM 1402 N N . ALA A 1 178 ? 15.907 -20.122 -19.915 1.00 92.00 178 ALA A N 1
ATOM 1403 C CA . ALA A 1 178 ? 16.475 -19.993 -18.576 1.00 92.00 178 ALA A CA 1
ATOM 1404 C C . ALA A 1 178 ? 17.027 -21.343 -18.084 1.00 92.00 178 ALA A C 1
ATOM 1406 O O . ALA A 1 178 ? 16.381 -22.380 -18.233 1.00 92.00 178 ALA A O 1
ATOM 1407 N N . LYS A 1 179 ? 18.228 -21.313 -17.501 1.00 92.38 179 LYS A N 1
ATOM 1408 C CA . LYS A 1 179 ? 18.889 -22.473 -16.893 1.00 92.38 179 LYS A CA 1
ATOM 1409 C C . LYS A 1 179 ? 18.905 -22.317 -15.380 1.00 92.38 179 LYS A C 1
ATOM 1411 O O . LYS A 1 179 ? 18.957 -21.197 -14.875 1.00 92.38 179 LYS A O 1
ATOM 1416 N N . GLU A 1 180 ? 18.887 -23.440 -14.680 1.00 92.44 180 GLU A N 1
ATOM 1417 C CA . GLU A 1 180 ? 19.060 -23.474 -13.233 1.00 92.44 180 GLU A CA 1
ATOM 1418 C C . GLU A 1 180 ? 20.449 -22.957 -12.850 1.00 92.44 180 GLU A C 1
ATOM 1420 O O . GLU A 1 180 ? 21.437 -23.175 -13.558 1.00 92.44 180 GLU A O 1
ATOM 1425 N N . VAL A 1 181 ? 20.511 -22.244 -11.730 1.00 91.94 181 VAL A N 1
ATOM 1426 C CA . VAL A 1 181 ? 21.741 -21.662 -11.200 1.00 91.94 181 VAL A CA 1
ATOM 1427 C C . VAL A 1 181 ? 21.966 -22.237 -9.810 1.00 91.94 181 VAL A C 1
ATOM 1429 O O . VAL A 1 181 ? 21.115 -22.100 -8.937 1.00 91.94 181 VAL A O 1
ATOM 1432 N N . SER A 1 182 ? 23.126 -22.859 -9.609 1.00 92.62 182 SER A N 1
ATOM 1433 C CA . SER A 1 182 ? 23.575 -23.359 -8.309 1.00 92.62 182 SER A CA 1
ATOM 1434 C C . SER A 1 182 ? 24.855 -22.627 -7.927 1.00 92.62 182 SER A C 1
ATOM 1436 O O . SER A 1 182 ? 25.921 -22.914 -8.471 1.00 92.62 182 SER A O 1
ATOM 1438 N N . LEU A 1 183 ? 24.745 -21.662 -7.015 1.00 90.94 183 LEU A N 1
ATOM 1439 C CA . LEU A 1 183 ? 25.883 -20.912 -6.483 1.00 90.94 183 LEU A CA 1
ATOM 1440 C C . LEU A 1 183 ? 26.201 -21.397 -5.065 1.00 90.94 183 LEU A C 1
ATOM 1442 O O . LEU A 1 183 ? 25.269 -21.660 -4.301 1.00 90.94 183 LEU A O 1
ATOM 1446 N N . PRO A 1 184 ? 27.487 -21.515 -4.691 1.00 90.12 184 PRO A N 1
ATOM 1447 C CA . PRO A 1 184 ? 27.842 -21.815 -3.313 1.00 90.12 184 PRO A CA 1
ATOM 1448 C C . PRO A 1 184 ? 27.362 -20.678 -2.393 1.00 90.12 184 PRO A C 1
ATOM 1450 O O . PRO A 1 184 ? 27.441 -19.510 -2.787 1.00 90.12 184 PRO A O 1
ATOM 1453 N N . PRO A 1 185 ? 26.887 -20.983 -1.170 1.00 86.88 185 PRO A N 1
ATOM 1454 C CA . PRO A 1 185 ? 26.565 -19.958 -0.187 1.00 86.88 185 PRO A CA 1
ATOM 1455 C C . PRO A 1 185 ? 27.773 -19.055 0.068 1.00 86.88 185 PRO A C 1
ATOM 1457 O O . PRO A 1 185 ? 28.913 -19.524 0.127 1.00 86.88 185 PRO A O 1
ATOM 1460 N N . PHE A 1 186 ? 27.530 -17.759 0.250 1.00 85.75 186 PHE A N 1
ATOM 1461 C CA . PHE A 1 186 ? 28.601 -16.832 0.594 1.00 85.75 186 PHE A CA 1
ATOM 1462 C C . PHE A 1 186 ? 29.225 -17.197 1.949 1.00 85.75 186 PHE A C 1
ATOM 1464 O O . PHE A 1 186 ? 28.509 -17.612 2.871 1.00 85.75 186 PHE A O 1
ATOM 1471 N N . PRO A 1 187 ? 30.551 -17.024 2.109 1.00 82.62 187 PRO A N 1
ATOM 1472 C CA . PRO A 1 187 ? 31.203 -17.276 3.381 1.00 82.62 187 PRO A CA 1
ATOM 1473 C C . PRO A 1 187 ? 30.605 -16.348 4.442 1.00 82.62 187 PRO A C 1
ATOM 1475 O O . PRO A 1 187 ? 30.679 -15.126 4.349 1.00 82.62 187 PRO A O 1
ATOM 1478 N N . THR A 1 188 ? 29.986 -16.955 5.448 1.00 82.81 188 THR A N 1
ATOM 1479 C CA . THR A 1 188 ? 29.346 -16.254 6.563 1.00 82.81 188 THR A CA 1
ATOM 1480 C C . THR A 1 188 ? 30.208 -16.419 7.810 1.00 82.81 188 THR A C 1
ATOM 1482 O O . THR A 1 188 ? 30.718 -17.522 8.055 1.00 82.81 188 THR A O 1
ATOM 1485 N N . SER A 1 189 ? 30.404 -15.338 8.574 1.00 78.56 189 SER A N 1
ATOM 1486 C CA . SER A 1 189 ? 31.174 -15.359 9.824 1.00 78.56 189 SER A CA 1
ATOM 1487 C C . SER A 1 189 ? 30.514 -16.280 10.861 1.00 78.56 189 SER A C 1
ATOM 1489 O O . SER A 1 189 ? 29.298 -16.451 10.810 1.00 78.56 189 SER A O 1
ATOM 1491 N N . PRO A 1 190 ? 31.275 -16.864 11.805 1.00 77.12 190 PRO A N 1
ATOM 1492 C CA . PRO A 1 190 ? 30.713 -17.727 12.847 1.00 77.12 190 PRO A CA 1
ATOM 1493 C C . PRO A 1 190 ? 29.564 -17.067 13.619 1.00 77.12 190 PRO A C 1
ATOM 1495 O O . PRO A 1 190 ? 28.478 -17.625 13.662 1.00 77.12 190 PRO A O 1
ATOM 1498 N N . ALA A 1 191 ? 29.749 -15.825 14.078 1.00 76.44 191 ALA A N 1
ATOM 1499 C CA . ALA A 1 191 ? 28.714 -15.075 14.795 1.00 76.44 191 ALA A CA 1
ATOM 1500 C C . ALA A 1 191 ? 27.428 -14.882 13.971 1.00 76.44 191 ALA A C 1
ATOM 1502 O O . ALA A 1 191 ? 26.329 -14.971 14.497 1.00 76.44 191 ALA A O 1
ATOM 1503 N N . LYS A 1 192 ? 27.539 -14.668 12.652 1.00 73.56 192 LYS A N 1
ATOM 1504 C CA . LYS A 1 192 ? 26.360 -14.525 11.788 1.00 73.56 192 LYS A CA 1
ATOM 1505 C C . LYS A 1 192 ? 25.651 -15.862 11.533 1.00 73.56 192 LYS A C 1
ATOM 1507 O O . LYS A 1 192 ? 24.476 -15.845 11.202 1.00 73.56 192 LYS A O 1
ATOM 1512 N N . ARG A 1 193 ? 26.334 -17.002 11.694 1.00 74.88 193 ARG A N 1
ATOM 1513 C CA . ARG A 1 193 ? 25.709 -18.338 11.633 1.00 74.88 193 ARG A CA 1
ATOM 1514 C C . ARG A 1 193 ? 24.987 -18.725 12.918 1.00 74.88 193 ARG A C 1
ATOM 1516 O O . ARG A 1 193 ? 24.167 -19.621 12.866 1.00 74.88 193 ARG A O 1
ATOM 1523 N N . GLU A 1 194 ? 25.324 -18.116 14.050 1.00 77.62 194 GLU A N 1
ATOM 1524 C CA . GLU A 1 194 ? 24.636 -18.379 15.323 1.00 77.62 194 GLU A CA 1
ATOM 1525 C C . GLU A 1 194 ? 23.272 -17.676 15.399 1.00 77.62 194 GLU A C 1
A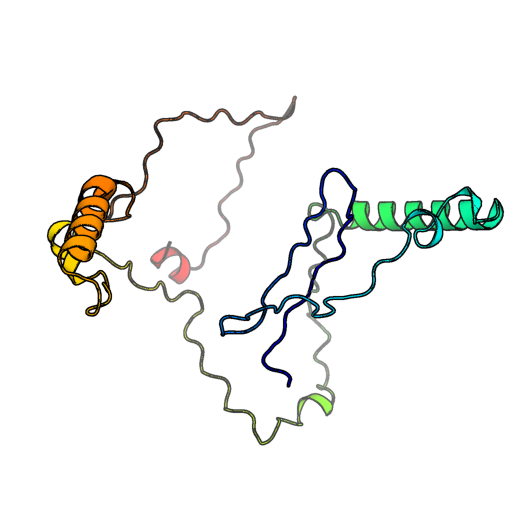TOM 1527 O O . GLU A 1 194 ? 22.424 -18.088 16.180 1.00 77.62 194 GLU A O 1
ATOM 1532 N N . VAL A 1 195 ? 23.069 -16.639 14.577 1.00 71.75 195 VAL A N 1
ATOM 1533 C CA . VAL A 1 195 ? 21.844 -15.819 14.521 1.00 71.75 195 VAL A CA 1
ATOM 1534 C C . VAL A 1 195 ? 20.957 -16.158 13.307 1.00 71.75 195 VAL A C 1
ATOM 1536 O O . VAL A 1 195 ? 19.784 -15.813 13.298 1.00 71.75 195 VAL A O 1
ATOM 1539 N N . MET A 1 196 ? 21.505 -16.803 12.266 1.00 57.25 196 MET A N 1
ATOM 1540 C CA . MET A 1 196 ? 20.763 -17.250 11.067 1.00 57.25 196 MET A CA 1
ATOM 1541 C C . MET A 1 196 ? 20.197 -18.655 11.238 1.00 57.25 196 MET A C 1
ATOM 1543 O O . MET A 1 196 ? 19.081 -18.878 10.722 1.00 57.25 196 MET A O 1
#